Protein AF-A0A521TJQ8-F1 (afdb_monomer_lite)

Structure (mmCIF, N/CA/C/O backbone):
data_AF-A0A521TJQ8-F1
#
_entry.id   AF-A0A521TJQ8-F1
#
loop_
_atom_site.group_PDB
_atom_site.id
_atom_site.type_symbol
_atom_site.label_atom_id
_atom_site.label_alt_id
_atom_site.label_comp_id
_atom_site.label_asym_id
_atom_site.label_entity_id
_atom_site.label_seq_id
_atom_site.pdbx_PDB_ins_code
_atom_site.Cartn_x
_atom_site.Cartn_y
_atom_site.Cartn_z
_atom_site.occupancy
_atom_site.B_iso_or_equiv
_atom_site.auth_seq_id
_atom_site.auth_comp_id
_atom_site.auth_asym_id
_atom_site.auth_atom_id
_atom_site.pdbx_PDB_model_num
ATOM 1 N N . MET A 1 1 ? 21.762 -18.964 -13.743 1.00 46.66 1 MET A N 1
ATOM 2 C CA . MET A 1 1 ? 20.332 -18.710 -14.016 1.00 46.66 1 MET A CA 1
ATOM 3 C C . MET A 1 1 ? 20.136 -17.211 -13.864 1.00 46.66 1 MET A C 1
ATOM 5 O O . MET A 1 1 ? 20.677 -16.679 -12.905 1.00 46.66 1 MET A O 1
ATOM 9 N N . LYS A 1 2 ? 19.553 -16.513 -14.846 1.00 58.19 2 LYS A N 1
ATOM 10 C CA . LYS A 1 2 ? 19.304 -15.067 -14.716 1.00 58.19 2 LYS A CA 1
ATOM 11 C C . LYS A 1 2 ? 18.032 -14.889 -13.891 1.00 58.19 2 LYS A C 1
ATOM 13 O O . LYS A 1 2 ? 17.053 -15.551 -14.214 1.00 58.19 2 LYS A O 1
ATOM 18 N N . GLU A 1 3 ? 18.080 -14.059 -12.856 1.00 72.88 3 GLU A N 1
ATOM 19 C CA . GLU A 1 3 ? 16.886 -13.656 -12.106 1.00 72.88 3 GLU A CA 1
ATOM 20 C C . GLU A 1 3 ? 15.916 -12.941 -13.049 1.00 72.88 3 GLU A C 1
ATOM 22 O O . GLU A 1 3 ? 16.326 -12.125 -13.885 1.00 72.88 3 GLU A O 1
ATOM 27 N N . THR A 1 4 ? 14.642 -13.299 -12.952 1.00 84.38 4 THR A N 1
ATOM 28 C CA . THR A 1 4 ? 13.553 -12.636 -13.668 1.00 84.38 4 THR A CA 1
ATOM 29 C C . THR A 1 4 ? 13.076 -11.406 -12.891 1.00 84.38 4 THR A C 1
ATOM 31 O O . THR A 1 4 ? 13.414 -11.211 -11.722 1.00 84.38 4 THR A O 1
ATOM 34 N N . VAL A 1 5 ? 12.293 -10.543 -13.543 1.00 82.44 5 VAL A N 1
ATOM 35 C CA . VAL A 1 5 ? 11.681 -9.375 -12.884 1.00 82.44 5 VAL A CA 1
ATOM 36 C C . VAL A 1 5 ? 10.742 -9.827 -11.764 1.00 82.44 5 VAL A C 1
ATOM 38 O O . VAL A 1 5 ? 10.663 -9.191 -10.715 1.00 82.44 5 VAL A O 1
ATOM 41 N N . GLU A 1 6 ? 10.071 -10.951 -11.978 1.00 87.00 6 GLU A N 1
ATOM 42 C CA . GLU A 1 6 ? 9.174 -11.608 -11.047 1.00 87.00 6 GLU A CA 1
ATOM 43 C C . GLU A 1 6 ? 9.920 -12.139 -9.823 1.00 87.00 6 GLU A C 1
ATOM 45 O O . GLU A 1 6 ? 9.442 -11.934 -8.711 1.00 87.00 6 GLU A O 1
ATOM 50 N N . ASP A 1 7 ? 11.106 -12.736 -9.995 1.00 88.81 7 ASP A N 1
ATOM 51 C CA . ASP A 1 7 ? 11.931 -13.213 -8.873 1.00 88.81 7 ASP A CA 1
ATOM 52 C C . ASP A 1 7 ? 12.333 -12.052 -7.951 1.00 88.81 7 ASP A C 1
ATOM 54 O O . ASP A 1 7 ? 12.165 -12.119 -6.731 1.00 88.81 7 ASP A O 1
ATOM 58 N N . VAL A 1 8 ? 12.799 -10.946 -8.541 1.00 89.69 8 VAL A N 1
ATOM 59 C CA . VAL A 1 8 ? 13.185 -9.736 -7.801 1.00 89.69 8 VAL A CA 1
ATOM 60 C C . VAL A 1 8 ? 11.972 -9.110 -7.110 1.00 89.69 8 VAL A C 1
ATOM 62 O O . VAL A 1 8 ? 12.040 -8.751 -5.934 1.00 89.69 8 VAL A O 1
ATOM 65 N N . ALA A 1 9 ? 10.840 -9.002 -7.809 1.00 90.94 9 ALA A N 1
ATOM 66 C CA . ALA A 1 9 ? 9.609 -8.456 -7.249 1.00 90.94 9 ALA A CA 1
ATOM 67 C C . ALA A 1 9 ? 9.062 -9.311 -6.099 1.00 90.94 9 ALA A C 1
ATOM 69 O O . ALA A 1 9 ? 8.587 -8.770 -5.102 1.00 90.94 9 ALA A O 1
ATOM 70 N N . HIS A 1 10 ? 9.148 -10.635 -6.224 1.00 92.19 10 HIS A N 1
ATOM 71 C CA . HIS A 1 10 ? 8.760 -11.573 -5.182 1.00 92.19 10 HIS A CA 1
ATOM 72 C C . HIS A 1 10 ? 9.635 -11.390 -3.938 1.00 92.19 10 HIS A C 1
ATOM 74 O O . HIS A 1 10 ? 9.102 -11.269 -2.837 1.00 92.19 10 HIS A O 1
ATOM 80 N N . GLN A 1 11 ? 10.957 -11.291 -4.103 1.00 92.38 11 GLN A N 1
ATOM 81 C CA . GLN A 1 11 ? 11.879 -11.045 -2.993 1.00 92.38 11 GLN A CA 1
ATOM 82 C C . GLN A 1 11 ? 11.556 -9.730 -2.269 1.00 92.38 11 GLN A C 1
ATOM 84 O O . GLN A 1 11 ? 11.298 -9.745 -1.068 1.00 92.38 11 GLN A O 1
ATOM 89 N N . ILE A 1 12 ? 11.451 -8.620 -3.010 1.00 93.56 12 ILE A N 1
ATOM 90 C CA . ILE A 1 12 ? 11.101 -7.298 -2.459 1.00 93.56 12 ILE A CA 1
ATOM 91 C C . ILE A 1 12 ? 9.773 -7.351 -1.700 1.00 93.56 12 ILE A C 1
ATOM 93 O O . ILE A 1 12 ? 9.644 -6.785 -0.614 1.00 93.56 12 ILE A O 1
ATOM 97 N N . PHE A 1 13 ? 8.769 -8.023 -2.266 1.00 94.94 13 PHE A N 1
ATOM 98 C CA . PHE A 1 13 ? 7.462 -8.136 -1.637 1.00 94.94 13 PHE A CA 1
ATOM 99 C C . PHE A 1 13 ? 7.541 -8.850 -0.283 1.00 94.94 13 PHE A C 1
ATOM 101 O O . PHE A 1 13 ? 6.959 -8.376 0.693 1.00 94.94 13 PHE A O 1
ATOM 108 N N . PHE A 1 14 ? 8.257 -9.974 -0.205 1.00 95.19 14 PHE A N 1
ATOM 109 C CA . PHE A 1 14 ? 8.382 -10.742 1.033 1.00 95.19 14 PHE A CA 1
ATOM 110 C C . PHE A 1 14 ? 9.267 -10.064 2.079 1.00 95.19 14 PHE A C 1
ATOM 112 O O . PHE A 1 14 ? 8.933 -10.125 3.262 1.00 95.19 14 PHE A O 1
ATOM 119 N N . ASP A 1 15 ? 10.302 -9.342 1.648 1.00 94.38 15 ASP A N 1
ATOM 120 C CA . ASP A 1 15 ? 11.133 -8.526 2.536 1.00 94.38 15 ASP A CA 1
ATOM 121 C C . ASP A 1 15 ? 10.320 -7.405 3.196 1.00 94.38 15 ASP A C 1
ATOM 123 O O . ASP A 1 15 ? 10.470 -7.153 4.388 1.00 94.38 15 ASP A O 1
ATOM 127 N N . ILE A 1 16 ? 9.413 -6.763 2.450 1.00 96.00 16 ILE A N 1
ATOM 128 C CA . ILE A 1 16 ? 8.584 -5.666 2.972 1.00 96.00 16 ILE A CA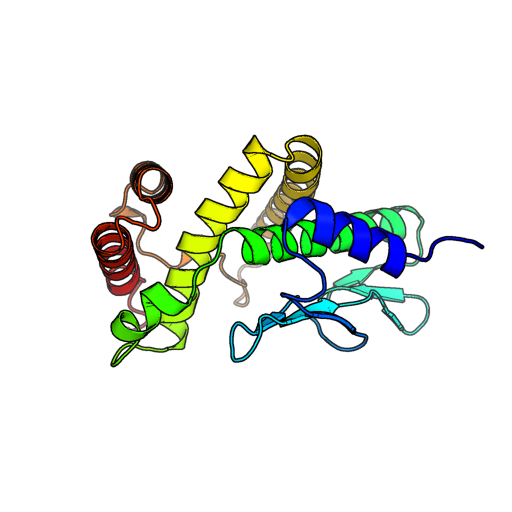 1
ATOM 129 C C . ILE A 1 16 ? 7.384 -6.176 3.771 1.00 96.00 16 ILE A C 1
ATOM 131 O O . ILE A 1 16 ? 7.028 -5.585 4.790 1.00 96.00 16 ILE A O 1
ATOM 135 N N . CYS A 1 17 ? 6.702 -7.229 3.308 1.00 94.00 17 CYS A N 1
ATOM 136 C CA . CYS A 1 17 ? 5.474 -7.664 3.972 1.00 94.00 17 CYS A CA 1
ATOM 137 C C . CYS A 1 17 ? 5.730 -8.422 5.283 1.00 94.00 17 CYS A C 1
ATOM 139 O O . CYS A 1 17 ? 4.813 -8.519 6.098 1.00 94.00 17 CYS A O 1
ATOM 141 N N . GLU A 1 18 ? 6.945 -8.949 5.483 1.00 92.81 18 GLU A N 1
ATOM 142 C CA . GLU A 1 18 ? 7.371 -9.733 6.656 1.00 92.81 18 GLU A CA 1
ATOM 143 C C . GLU A 1 18 ? 6.489 -10.968 6.939 1.00 92.81 18 GLU A C 1
ATOM 145 O O . GLU A 1 18 ? 6.451 -11.504 8.049 1.00 92.81 18 GLU A O 1
ATOM 150 N N . ARG A 1 19 ? 5.760 -11.451 5.927 1.00 89.06 19 ARG A N 1
ATOM 151 C CA . ARG A 1 19 ? 4.942 -12.669 6.005 1.00 89.06 19 ARG A CA 1
ATOM 152 C C . ARG A 1 19 ? 5.671 -13.844 5.385 1.00 89.06 19 ARG A C 1
ATOM 154 O O . ARG A 1 19 ? 6.540 -13.680 4.537 1.00 89.06 19 ARG A O 1
ATOM 161 N N . LYS A 1 20 ? 5.288 -15.062 5.760 1.00 88.75 20 LYS A N 1
ATOM 162 C CA . LYS A 1 20 ? 5.805 -16.252 5.080 1.00 88.75 20 LYS A CA 1
ATOM 163 C C . LYS A 1 20 ? 5.036 -16.482 3.776 1.00 88.75 20 LYS A C 1
ATOM 165 O O . LYS A 1 20 ? 3.831 -16.223 3.738 1.00 88.75 20 LYS A O 1
ATOM 170 N N . PRO A 1 21 ? 5.661 -17.084 2.747 1.00 86.38 21 PRO A N 1
ATOM 171 C CA . PRO A 1 21 ? 4.952 -17.531 1.542 1.00 86.38 21 PRO A CA 1
ATOM 172 C C . PRO A 1 21 ? 3.790 -18.500 1.816 1.00 86.38 21 PRO A C 1
ATOM 174 O O . PRO A 1 21 ? 2.910 -18.672 0.983 1.00 86.38 21 PRO A O 1
ATOM 177 N N . THR A 1 22 ? 3.747 -19.124 2.997 1.00 87.56 22 THR A N 1
ATOM 178 C CA . THR A 1 22 ? 2.626 -19.961 3.455 1.00 87.56 22 THR A CA 1
ATOM 179 C C . THR A 1 22 ? 1.402 -19.166 3.906 1.00 87.56 22 THR A C 1
ATOM 181 O O . THR A 1 22 ? 0.307 -19.717 3.976 1.00 87.56 22 THR A O 1
ATOM 184 N N . ASP A 1 23 ? 1.553 -17.871 4.178 1.00 86.94 23 ASP A N 1
ATOM 185 C CA . ASP A 1 23 ? 0.516 -17.045 4.805 1.00 86.94 23 ASP A CA 1
ATOM 186 C C . ASP A 1 23 ? -0.171 -16.129 3.785 1.00 86.94 23 ASP A C 1
ATOM 188 O O . ASP A 1 23 ? -1.324 -15.738 3.967 1.00 86.94 23 ASP A O 1
ATOM 192 N N . ILE A 1 24 ? 0.519 -15.830 2.682 1.00 91.44 24 ILE A N 1
ATOM 193 C CA . ILE A 1 24 ? 0.068 -14.929 1.623 1.00 91.44 24 ILE A CA 1
ATOM 194 C C . ILE A 1 24 ? 0.451 -15.479 0.251 1.00 91.44 24 ILE A C 1
ATOM 196 O O . ILE A 1 24 ? 1.551 -15.993 0.076 1.00 91.44 24 ILE A O 1
ATOM 200 N N . ASP A 1 25 ? -0.463 -15.368 -0.708 1.00 91.19 25 ASP A N 1
ATOM 201 C CA . ASP A 1 25 ? -0.192 -15.686 -2.109 1.00 91.19 25 ASP A CA 1
ATOM 202 C C . ASP A 1 25 ? 0.056 -14.388 -2.891 1.00 91.19 25 ASP A C 1
ATOM 204 O O . ASP A 1 25 ? -0.661 -13.403 -2.700 1.00 91.19 25 ASP A O 1
ATOM 208 N N . ILE A 1 26 ? 1.038 -14.386 -3.792 1.00 92.88 26 ILE A N 1
ATOM 209 C CA . ILE A 1 26 ? 1.277 -13.289 -4.735 1.00 92.88 26 ILE A CA 1
ATOM 210 C C . ILE A 1 26 ? 1.280 -13.818 -6.167 1.00 92.88 26 ILE A C 1
ATOM 212 O O . ILE A 1 26 ? 1.933 -14.813 -6.476 1.00 92.88 26 ILE A O 1
ATOM 216 N N . PHE A 1 27 ? 0.546 -13.141 -7.046 1.00 92.44 27 PHE A N 1
ATOM 217 C CA . PHE A 1 27 ? 0.461 -13.468 -8.462 1.00 92.44 27 PHE A CA 1
ATOM 218 C C . PHE A 1 27 ? 0.803 -12.252 -9.312 1.00 92.44 27 PHE A C 1
ATOM 220 O O . PHE A 1 27 ? 0.215 -11.182 -9.152 1.00 92.44 27 PHE A O 1
ATOM 227 N N . PHE A 1 28 ? 1.704 -12.448 -10.266 1.00 90.25 28 PHE A N 1
ATOM 228 C CA . PHE A 1 28 ? 2.030 -11.472 -11.295 1.00 90.25 28 PHE A CA 1
ATOM 229 C C . PHE A 1 28 ? 1.217 -11.801 -12.542 1.00 90.25 28 PHE A C 1
ATOM 231 O O . PHE A 1 28 ? 1.375 -12.871 -13.125 1.00 90.25 28 PHE A O 1
ATOM 238 N N . LEU A 1 29 ? 0.280 -10.923 -12.900 1.00 88.19 29 LEU A N 1
ATOM 239 C CA . LEU A 1 29 ? -0.707 -11.199 -13.938 1.00 88.19 29 LEU A CA 1
ATOM 240 C C . LEU A 1 29 ? -0.612 -10.208 -15.090 1.00 88.19 29 LEU A C 1
ATOM 242 O O . LEU A 1 29 ? -0.643 -8.988 -14.909 1.00 88.19 29 LEU A O 1
ATOM 246 N N . GLU A 1 30 ? -0.631 -10.751 -16.301 1.00 80.75 30 GLU A N 1
ATOM 247 C CA . GLU A 1 30 ? -0.946 -9.981 -17.494 1.00 80.75 30 GLU A CA 1
ATOM 248 C C . GLU A 1 30 ? -2.453 -9.676 -17.539 1.00 80.75 30 GLU A C 1
ATOM 250 O O . GLU A 1 30 ? -3.298 -10.522 -17.250 1.00 80.75 30 GLU A O 1
ATOM 255 N N . GLY A 1 31 ? -2.819 -8.450 -17.920 1.00 76.38 31 GLY A N 1
ATOM 256 C CA . GLY A 1 31 ? -4.215 -8.089 -18.204 1.00 76.38 31 GLY A CA 1
ATOM 257 C C . GLY A 1 31 ? -5.011 -7.489 -17.043 1.00 76.38 31 GLY A C 1
ATOM 258 O O . GLY A 1 31 ? -6.127 -7.024 -17.274 1.00 76.38 31 GLY A O 1
ATOM 259 N N . ILE A 1 32 ? -4.445 -7.399 -15.836 1.00 83.75 32 ILE A N 1
ATOM 260 C CA . ILE A 1 32 ? -4.980 -6.509 -14.795 1.00 83.75 32 ILE A CA 1
ATOM 261 C C . ILE A 1 32 ? -4.346 -5.117 -14.907 1.00 83.75 32 ILE A C 1
ATOM 263 O O . ILE A 1 32 ? -3.219 -4.965 -15.372 1.00 83.75 32 ILE A O 1
ATOM 267 N N . HIS A 1 33 ? -5.093 -4.081 -14.522 1.00 78.88 33 HIS A N 1
ATOM 268 C CA . HIS A 1 33 ? -4.640 -2.690 -14.639 1.00 78.88 33 HIS A CA 1
ATOM 269 C C . HIS A 1 33 ? -4.149 -2.082 -13.332 1.00 78.88 33 HIS A C 1
ATOM 271 O O . HIS A 1 33 ? -3.500 -1.055 -13.375 1.00 78.88 33 HIS A O 1
ATOM 277 N N . PHE A 1 34 ? -4.481 -2.647 -12.181 1.00 79.94 34 PHE A N 1
ATOM 278 C CA . PHE A 1 34 ? -4.058 -2.104 -10.894 1.00 79.94 34 PHE A CA 1
ATOM 279 C C . PHE A 1 34 ? -3.788 -3.267 -9.947 1.00 79.94 34 PHE A C 1
ATOM 281 O O . PHE A 1 34 ? -4.462 -4.299 -10.084 1.00 79.94 34 PHE A O 1
ATOM 288 N N . PRO A 1 35 ? -2.849 -3.114 -8.997 1.00 84.88 35 PRO A N 1
ATOM 289 C CA . PRO A 1 35 ? -2.695 -4.068 -7.917 1.00 84.88 35 PRO A CA 1
ATOM 290 C C . PRO A 1 35 ? -4.025 -4.288 -7.195 1.00 84.88 35 PRO A C 1
ATOM 292 O O . PRO A 1 35 ? -4.811 -3.356 -7.001 1.00 84.88 35 PRO A O 1
ATOM 295 N N . LYS A 1 36 ? -4.290 -5.530 -6.803 1.00 87.44 36 LYS A N 1
ATOM 296 C CA . LYS A 1 36 ? -5.499 -5.905 -6.071 1.00 87.44 36 LYS A CA 1
ATOM 297 C C . LYS A 1 36 ? -5.134 -6.821 -4.919 1.00 87.44 36 LYS A C 1
ATOM 299 O O . LYS A 1 36 ? -4.448 -7.816 -5.123 1.00 87.44 36 LYS A O 1
ATOM 304 N N . ILE A 1 37 ? -5.677 -6.536 -3.742 1.00 87.31 37 ILE A N 1
ATOM 305 C CA . ILE A 1 37 ? -5.547 -7.397 -2.568 1.00 87.31 37 ILE A CA 1
ATOM 306 C C . ILE A 1 37 ? -6.910 -8.008 -2.260 1.00 87.31 37 ILE A C 1
ATOM 308 O O . ILE A 1 37 ? -7.925 -7.316 -2.173 1.00 87.31 37 ILE A O 1
ATOM 312 N N . VAL A 1 38 ? -6.939 -9.328 -2.125 1.00 86.94 38 VAL A N 1
ATOM 313 C CA . VAL A 1 38 ? -8.080 -10.093 -1.630 1.00 86.94 38 VAL A CA 1
ATOM 314 C C . VAL A 1 38 ? -7.716 -10.576 -0.235 1.00 86.94 38 VAL A C 1
ATOM 316 O O . VAL A 1 38 ? -6.757 -11.317 -0.078 1.00 86.94 38 VAL A O 1
ATOM 319 N N . TYR A 1 39 ? -8.448 -10.134 0.785 1.00 79.12 39 TYR A N 1
ATOM 320 C CA . TYR A 1 39 ? -8.090 -10.401 2.185 1.00 79.12 39 TYR A CA 1
ATOM 321 C C . TYR A 1 39 ? -8.584 -11.757 2.711 1.00 79.12 39 TYR A C 1
ATOM 323 O O . TYR A 1 39 ? -8.034 -12.263 3.685 1.00 79.12 39 TYR A O 1
ATOM 331 N N . LEU A 1 40 ? -9.628 -12.332 2.105 1.00 77.88 40 LEU A N 1
ATOM 332 C CA . LEU A 1 40 ? -10.292 -13.552 2.572 1.00 77.88 40 LEU A CA 1
ATOM 333 C C . LEU A 1 40 ? -10.514 -14.538 1.414 1.00 77.88 40 LEU A C 1
ATOM 335 O O . LEU A 1 40 ? -10.797 -14.090 0.301 1.00 77.88 40 LEU A O 1
ATOM 339 N N . PRO A 1 41 ? -10.476 -15.863 1.662 1.00 76.50 41 PRO A N 1
ATOM 340 C CA . PRO A 1 41 ? -10.217 -16.526 2.951 1.00 76.50 41 PRO A CA 1
ATOM 341 C C . PRO A 1 41 ? -8.732 -16.552 3.353 1.00 76.50 41 PRO A C 1
ATOM 343 O O . PRO A 1 41 ? -8.424 -16.663 4.535 1.00 76.50 41 PRO A O 1
ATOM 346 N N . ARG A 1 42 ? -7.828 -16.410 2.382 1.00 82.38 42 ARG A N 1
ATOM 347 C CA . ARG A 1 42 ? -6.387 -16.216 2.559 1.00 82.38 42 ARG A CA 1
ATOM 348 C C . ARG A 1 42 ? -6.000 -14.934 1.834 1.00 82.38 42 ARG A C 1
ATOM 350 O O . ARG A 1 42 ? -6.610 -14.613 0.815 1.00 82.38 42 ARG A O 1
ATOM 357 N N . MET A 1 43 ? -5.027 -14.201 2.368 1.00 88.19 43 MET A N 1
ATOM 358 C CA . MET A 1 43 ? -4.570 -12.978 1.722 1.00 88.19 43 MET A CA 1
ATOM 359 C C . MET A 1 43 ? -3.911 -13.327 0.384 1.00 88.19 43 MET A C 1
ATOM 361 O O . MET A 1 43 ? -2.985 -14.135 0.332 1.00 88.19 43 MET A O 1
ATOM 365 N N . THR A 1 44 ? -4.391 -12.715 -0.691 1.00 92.25 44 THR A N 1
ATOM 366 C CA . THR A 1 44 ? -3.857 -12.895 -2.039 1.00 92.25 44 THR A CA 1
ATOM 367 C C . THR A 1 44 ? -3.655 -11.540 -2.695 1.00 92.25 44 THR A C 1
ATOM 369 O O . THR A 1 44 ? -4.592 -10.741 -2.784 1.00 92.25 44 THR A O 1
ATOM 372 N N . VAL A 1 45 ? -2.444 -11.290 -3.177 1.00 92.38 45 VAL A N 1
ATOM 373 C CA . VAL A 1 45 ? -2.059 -10.068 -3.878 1.00 92.38 45 VAL A CA 1
ATOM 374 C C . VAL A 1 45 ? -1.892 -10.371 -5.359 1.00 92.38 45 VAL A C 1
ATOM 376 O O . VAL A 1 45 ? -1.183 -11.293 -5.748 1.00 92.38 45 VAL A O 1
ATOM 379 N N . TYR A 1 46 ? -2.551 -9.584 -6.195 1.00 92.75 46 TYR A N 1
ATOM 380 C CA . TYR A 1 46 ? -2.427 -9.641 -7.643 1.00 92.75 46 TYR A CA 1
ATOM 381 C C . TYR A 1 46 ? -1.736 -8.369 -8.115 1.00 92.75 46 TYR A C 1
ATOM 383 O O . TYR A 1 46 ? -2.285 -7.281 -7.942 1.00 92.75 46 TYR A O 1
ATOM 391 N N . CYS A 1 47 ? -0.564 -8.503 -8.722 1.00 90.44 47 CYS A N 1
ATOM 392 C CA . CYS A 1 47 ? 0.228 -7.396 -9.242 1.00 90.44 47 CYS A CA 1
ATOM 393 C C . CYS A 1 47 ? 0.196 -7.404 -10.779 1.00 90.44 47 CYS A C 1
ATOM 395 O O . CYS A 1 47 ? 0.386 -8.465 -11.381 1.00 90.44 47 CYS A O 1
ATOM 397 N N . PRO A 1 48 ? -0.069 -6.261 -11.438 1.00 88.88 48 PRO A N 1
ATOM 398 C CA . PRO A 1 48 ? 0.006 -6.179 -12.890 1.00 88.88 48 PRO A CA 1
ATOM 399 C C . PRO A 1 48 ? 1.445 -6.395 -13.361 1.00 88.88 48 PRO A C 1
ATOM 401 O O . PRO A 1 48 ? 2.376 -5.866 -12.760 1.00 88.88 48 PRO A O 1
ATOM 404 N N . LEU A 1 49 ? 1.619 -7.107 -14.473 1.00 88.38 49 LEU A N 1
ATOM 405 C CA . LEU A 1 49 ? 2.869 -7.089 -15.231 1.00 88.38 49 LEU A CA 1
ATOM 406 C C . LEU A 1 49 ? 2.805 -6.042 -16.351 1.00 88.38 49 LEU A C 1
ATOM 408 O O . LEU A 1 49 ? 1.761 -5.903 -17.004 1.00 88.38 49 LEU A O 1
ATOM 412 N N . PRO A 1 50 ? 3.897 -5.294 -16.601 1.00 85.81 50 PRO A N 1
ATOM 413 C CA . PRO A 1 50 ? 4.032 -4.520 -17.825 1.00 85.81 50 PRO A CA 1
ATOM 414 C C . PRO A 1 50 ? 3.881 -5.435 -19.041 1.00 85.81 50 PRO A C 1
ATOM 416 O O . PRO A 1 50 ? 4.502 -6.491 -19.105 1.00 85.81 50 PRO A O 1
ATOM 419 N N . ARG A 1 51 ? 3.069 -5.022 -20.016 1.00 85.00 51 ARG A N 1
ATOM 420 C CA . ARG A 1 51 ? 2.811 -5.812 -21.228 1.00 85.00 51 ARG A CA 1
ATOM 421 C C . ARG A 1 51 ? 3.148 -5.034 -22.484 1.00 85.00 51 ARG A C 1
ATOM 423 O O . ARG A 1 51 ? 2.868 -3.839 -22.557 1.00 85.00 51 ARG A O 1
ATOM 430 N N . GLU A 1 52 ? 3.668 -5.702 -23.499 1.00 84.06 52 GLU A N 1
ATOM 431 C CA . GLU A 1 52 ? 3.926 -5.073 -24.793 1.00 84.06 52 GLU A CA 1
ATOM 432 C C . GLU A 1 52 ? 2.716 -5.188 -25.726 1.00 84.06 52 GLU A C 1
ATOM 434 O O . GLU A 1 52 ? 2.165 -6.266 -25.941 1.00 84.06 52 GLU A O 1
ATOM 439 N N . ILE A 1 53 ? 2.296 -4.064 -26.310 1.00 82.19 53 ILE A N 1
ATOM 440 C CA . ILE A 1 53 ? 1.295 -4.004 -27.379 1.00 82.19 53 ILE A CA 1
ATOM 441 C C . ILE A 1 53 ? 1.808 -3.059 -28.466 1.00 82.19 53 ILE A C 1
ATOM 443 O O . ILE A 1 53 ? 2.037 -1.876 -28.219 1.00 82.19 53 ILE A O 1
ATOM 447 N N . ASN A 1 54 ? 1.939 -3.562 -29.697 1.00 82.50 54 ASN A N 1
ATOM 448 C CA . ASN A 1 54 ? 2.364 -2.780 -30.865 1.00 82.50 54 ASN A CA 1
ATOM 449 C C . ASN A 1 54 ? 3.662 -1.975 -30.628 1.00 82.50 54 ASN A C 1
ATOM 451 O O . ASN A 1 54 ? 3.723 -0.799 -30.986 1.00 82.50 54 ASN A O 1
ATOM 455 N N . LYS A 1 55 ? 4.687 -2.598 -30.020 1.00 82.38 55 LYS A N 1
ATOM 456 C CA . LYS A 1 55 ? 5.979 -1.976 -29.645 1.00 82.38 55 LYS A CA 1
ATOM 457 C C . LYS A 1 55 ? 5.892 -0.851 -28.605 1.00 82.38 55 LYS A C 1
ATOM 459 O O . LYS A 1 55 ? 6.837 -0.089 -28.444 1.00 82.38 55 LYS A O 1
ATOM 464 N N . ASN A 1 56 ? 4.762 -0.724 -27.918 1.00 81.75 56 ASN A N 1
ATOM 465 C CA . ASN A 1 56 ? 4.636 0.132 -26.747 1.00 81.75 56 ASN A CA 1
ATOM 466 C C . ASN A 1 56 ? 4.432 -0.744 -25.521 1.00 81.75 56 ASN A C 1
ATOM 468 O O . ASN A 1 56 ? 3.707 -1.739 -25.583 1.00 81.75 56 ASN A O 1
ATOM 472 N N . THR A 1 57 ? 4.997 -0.338 -24.394 1.00 84.81 57 THR A N 1
ATOM 473 C CA . THR A 1 57 ? 4.746 -1.017 -23.127 1.00 84.81 57 THR A CA 1
ATOM 474 C C . THR A 1 57 ? 3.564 -0.363 -22.437 1.00 84.81 57 THR A C 1
ATOM 476 O O . THR A 1 57 ? 3.459 0.859 -22.357 1.00 84.81 57 THR A O 1
ATOM 479 N N . ILE A 1 58 ? 2.645 -1.175 -21.937 1.00 83.12 58 ILE A N 1
ATOM 480 C CA . ILE A 1 58 ? 1.463 -0.735 -21.214 1.00 83.12 58 ILE A CA 1
ATOM 481 C C . ILE A 1 58 ? 1.578 -1.221 -19.780 1.00 83.12 58 ILE A C 1
ATOM 483 O O . ILE A 1 58 ? 1.683 -2.421 -19.531 1.00 83.12 58 ILE A O 1
ATOM 487 N N . TYR A 1 59 ? 1.506 -0.282 -18.845 1.00 84.69 59 TYR A N 1
ATOM 488 C CA . 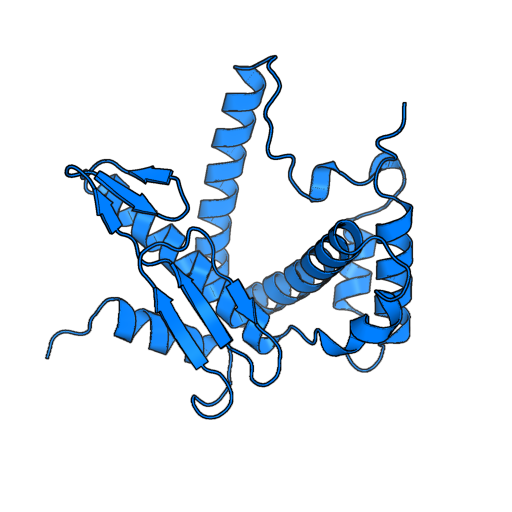TYR A 1 59 ? 1.498 -0.560 -17.416 1.00 84.69 59 TYR A CA 1
ATOM 489 C C . TYR A 1 59 ? 0.496 0.362 -16.723 1.00 84.69 59 TYR A C 1
ATOM 491 O O . TYR A 1 59 ? 0.410 1.545 -17.040 1.00 84.69 59 TYR A O 1
ATOM 499 N N . GLU A 1 60 ? -0.339 -0.204 -15.856 1.00 80.31 60 GLU A N 1
ATOM 500 C CA . GLU A 1 60 ? -1.429 0.489 -15.152 1.00 80.31 60 GLU A CA 1
ATOM 501 C C . GLU A 1 60 ? -2.370 1.359 -16.015 1.00 80.31 60 GLU A C 1
ATOM 503 O O . GLU A 1 60 ? -2.924 2.375 -15.591 1.00 80.31 60 GLU A O 1
ATOM 508 N N . GLY A 1 61 ? -2.570 0.948 -17.272 1.00 78.06 61 GLY A N 1
ATOM 509 C CA . GLY A 1 61 ? -3.390 1.676 -18.247 1.00 78.06 61 GLY A CA 1
ATOM 510 C C . GLY A 1 61 ? -2.690 2.878 -18.894 1.00 78.06 61 GLY A C 1
ATOM 511 O O . GLY A 1 61 ? -3.320 3.597 -19.668 1.00 78.06 61 GLY A O 1
ATOM 512 N N . ILE A 1 62 ? -1.404 3.086 -18.611 1.00 79.31 62 ILE A N 1
ATOM 513 C CA . ILE A 1 62 ? -0.547 4.099 -19.229 1.00 79.31 62 ILE A CA 1
ATOM 514 C C . ILE A 1 62 ? 0.245 3.446 -20.365 1.00 79.31 62 ILE A C 1
ATOM 516 O O . ILE A 1 62 ? 0.745 2.332 -20.222 1.00 79.31 62 ILE A O 1
ATOM 520 N N . VAL A 1 63 ? 0.340 4.144 -21.498 1.00 82.12 63 VAL A N 1
ATOM 521 C CA . VAL A 1 63 ? 1.143 3.731 -22.655 1.00 82.12 63 VAL A CA 1
ATOM 522 C C . VAL A 1 63 ? 2.501 4.420 -22.576 1.00 82.12 63 VAL A C 1
ATOM 524 O O . VAL A 1 63 ? 2.571 5.648 -22.531 1.00 82.12 63 VAL A O 1
ATOM 527 N N . PHE A 1 64 ? 3.564 3.630 -22.592 1.00 80.75 64 PHE A N 1
ATOM 528 C CA . PHE A 1 64 ? 4.948 4.075 -22.601 1.00 80.75 64 PHE A CA 1
ATOM 529 C C . PHE A 1 64 ? 5.582 3.737 -23.946 1.00 80.75 64 PHE A C 1
ATOM 531 O O . PHE A 1 64 ? 5.413 2.637 -24.476 1.00 80.75 64 PHE A O 1
ATOM 538 N N . SER A 1 65 ? 6.313 4.699 -24.496 1.00 75.38 65 SER A N 1
ATOM 539 C CA . SER A 1 65 ? 7.154 4.480 -25.667 1.00 75.38 65 SER A CA 1
ATOM 540 C C . SER A 1 65 ? 8.390 3.656 -25.296 1.00 75.38 65 SER A C 1
ATOM 542 O O . SER A 1 65 ? 8.880 3.733 -24.171 1.00 75.38 65 SER A O 1
ATOM 544 N N . ASP A 1 66 ? 8.930 2.914 -26.263 1.00 70.62 66 ASP A N 1
ATOM 545 C CA . ASP A 1 66 ? 10.093 2.019 -26.105 1.00 70.62 66 ASP A CA 1
ATOM 546 C C . ASP A 1 66 ? 11.452 2.753 -25.968 1.00 70.62 66 ASP A C 1
ATOM 548 O O . ASP A 1 66 ? 12.527 2.201 -26.189 1.00 70.62 66 ASP A O 1
ATOM 552 N N . TYR A 1 67 ? 11.443 4.038 -25.603 1.00 73.62 67 TYR A N 1
ATOM 553 C CA . TYR A 1 67 ? 12.682 4.738 -25.265 1.00 73.62 67 TYR A CA 1
ATOM 554 C C . TYR A 1 67 ? 13.193 4.272 -23.893 1.00 73.62 67 TYR A C 1
ATOM 556 O O . TYR A 1 67 ? 12.407 3.959 -22.999 1.00 73.62 67 TYR A O 1
ATOM 564 N N . GLU A 1 68 ? 14.511 4.302 -23.680 1.00 66.62 68 GLU A N 1
ATOM 565 C CA . GLU A 1 68 ? 15.141 3.920 -22.400 1.00 66.62 68 GLU A CA 1
ATOM 566 C C . GLU A 1 68 ? 14.566 4.673 -21.186 1.00 66.62 68 GLU A C 1
ATOM 568 O O . GLU A 1 68 ? 14.399 4.109 -20.104 1.00 66.62 68 GLU A O 1
ATOM 573 N N . SER A 1 69 ? 14.177 5.939 -21.368 1.00 68.31 69 SER A N 1
ATOM 574 C CA . SER A 1 69 ? 13.475 6.706 -20.334 1.00 68.31 69 SER A CA 1
ATOM 575 C C . SER A 1 69 ? 12.119 6.093 -19.964 1.00 68.31 69 SER A C 1
ATOM 577 O O . SER A 1 69 ? 11.779 6.056 -18.784 1.00 68.31 69 SER A O 1
ATOM 579 N N . GLY A 1 70 ? 11.379 5.562 -20.941 1.00 69.06 70 GLY A N 1
ATOM 580 C CA . GLY A 1 70 ? 10.122 4.845 -20.736 1.00 69.06 70 GLY A CA 1
ATOM 581 C C . GLY A 1 70 ? 10.319 3.566 -19.928 1.00 69.06 70 GLY A C 1
ATOM 582 O O . GLY A 1 70 ? 9.604 3.360 -18.949 1.00 69.06 70 GLY A O 1
ATOM 583 N N . LYS A 1 71 ? 11.344 2.764 -20.251 1.00 77.25 71 LYS A N 1
ATOM 584 C CA . LYS A 1 71 ? 11.694 1.533 -19.512 1.00 77.25 71 LYS A CA 1
ATOM 585 C C . LYS A 1 71 ? 11.985 1.803 -18.039 1.00 77.25 71 LYS A C 1
ATOM 587 O O . LYS A 1 71 ? 11.430 1.130 -17.171 1.00 77.25 71 LYS A O 1
ATOM 592 N N . LYS A 1 72 ? 12.779 2.838 -17.741 1.00 80.38 72 LYS A N 1
ATOM 593 C CA . LYS A 1 72 ? 13.048 3.259 -16.357 1.00 80.38 72 LYS A CA 1
ATOM 594 C C . LYS A 1 72 ? 11.775 3.708 -15.634 1.00 80.38 72 LYS A C 1
ATOM 596 O O . LYS A 1 72 ? 11.579 3.359 -14.474 1.00 80.38 72 LYS A O 1
ATOM 601 N N . THR A 1 73 ? 10.896 4.460 -16.297 1.00 81.50 73 THR A N 1
ATOM 602 C CA . THR A 1 73 ? 9.620 4.880 -15.699 1.00 81.50 73 THR A CA 1
ATOM 603 C C . THR A 1 73 ? 8.706 3.692 -15.405 1.00 81.50 73 THR A C 1
ATOM 605 O O . THR A 1 73 ? 8.126 3.644 -14.324 1.00 81.50 73 THR A O 1
ATOM 608 N N . ILE A 1 74 ? 8.607 2.723 -16.319 1.00 85.00 74 ILE A N 1
ATOM 609 C CA . ILE A 1 74 ? 7.819 1.499 -16.119 1.00 85.00 74 ILE A CA 1
ATOM 610 C C . ILE A 1 74 ? 8.346 0.719 -14.919 1.00 85.00 74 ILE A C 1
ATOM 612 O O . ILE A 1 74 ? 7.557 0.344 -14.059 1.00 85.00 74 ILE A O 1
ATOM 616 N N . TRP A 1 75 ? 9.665 0.515 -14.838 1.00 85.69 75 TRP A N 1
ATOM 617 C CA . TRP A 1 75 ? 10.283 -0.169 -13.704 1.00 85.69 75 TRP A CA 1
ATOM 618 C C . TRP A 1 75 ? 9.974 0.532 -12.383 1.00 85.69 75 TRP A C 1
ATOM 620 O O . TRP A 1 75 ? 9.531 -0.112 -11.441 1.00 85.69 75 TRP A O 1
ATOM 630 N N . ASN A 1 76 ? 10.147 1.852 -12.325 1.00 86.75 76 ASN A N 1
ATOM 631 C CA . ASN A 1 76 ? 9.886 2.621 -11.114 1.00 86.75 76 ASN A CA 1
ATOM 632 C C . ASN A 1 76 ? 8.417 2.515 -10.678 1.00 86.75 76 ASN A C 1
ATOM 634 O O . ASN A 1 76 ? 8.145 2.329 -9.495 1.00 86.75 76 ASN A O 1
ATOM 638 N N . LEU A 1 77 ? 7.474 2.600 -11.623 1.00 87.31 77 LEU A N 1
ATOM 639 C CA . LEU A 1 77 ? 6.049 2.420 -11.339 1.00 87.31 77 LEU A CA 1
ATOM 640 C C . LEU A 1 77 ? 5.751 1.013 -10.838 1.00 87.31 77 LEU A C 1
ATOM 642 O O . LEU A 1 77 ? 5.082 0.861 -9.825 1.00 87.31 77 LEU A O 1
ATOM 646 N N . PHE A 1 78 ? 6.279 -0.001 -11.519 1.00 89.69 78 PHE A N 1
ATOM 647 C CA . PHE A 1 78 ? 6.136 -1.390 -11.110 1.00 89.69 78 PHE A CA 1
ATOM 648 C C . PHE A 1 78 ? 6.670 -1.618 -9.696 1.00 89.69 78 PHE A C 1
ATOM 650 O O . PHE A 1 78 ? 5.934 -2.084 -8.831 1.00 89.69 78 PHE A O 1
ATOM 657 N N . PHE A 1 79 ? 7.901 -1.189 -9.432 1.00 91.38 79 PHE A N 1
ATOM 658 C CA . PHE A 1 79 ? 8.535 -1.248 -8.122 1.00 91.38 79 PHE A CA 1
ATOM 659 C C . PHE A 1 79 ? 7.685 -0.576 -7.034 1.00 91.38 79 PHE A C 1
ATOM 661 O O . PHE A 1 79 ? 7.408 -1.190 -6.006 1.00 91.38 79 PHE A O 1
ATOM 668 N N . ALA A 1 80 ? 7.199 0.644 -7.278 1.00 90.56 80 ALA A N 1
ATOM 669 C CA . ALA A 1 80 ? 6.345 1.352 -6.330 1.00 90.56 80 ALA A CA 1
ATOM 670 C C . ALA A 1 80 ? 5.037 0.602 -6.042 1.00 90.56 80 ALA A C 1
ATOM 672 O O . ALA A 1 80 ? 4.637 0.506 -4.880 1.00 90.56 80 ALA A O 1
ATOM 673 N N . SER A 1 81 ? 4.405 0.024 -7.067 1.00 90.69 81 SER A N 1
ATOM 674 C CA . SER A 1 81 ? 3.209 -0.806 -6.907 1.00 90.69 81 SER A CA 1
ATOM 675 C C . SER A 1 81 ? 3.484 -2.035 -6.034 1.00 90.69 81 SER A C 1
ATOM 677 O O . SER A 1 81 ? 2.668 -2.350 -5.168 1.00 90.69 81 SER A O 1
ATOM 679 N N . ILE A 1 82 ? 4.636 -2.698 -6.205 1.00 93.44 82 ILE A N 1
ATOM 680 C CA . ILE A 1 82 ? 5.043 -3.843 -5.374 1.00 93.44 82 ILE A CA 1
ATOM 681 C C . ILE A 1 82 ? 5.279 -3.421 -3.926 1.00 93.44 82 ILE A C 1
ATOM 683 O O . ILE A 1 82 ? 4.695 -4.016 -3.022 1.00 93.44 82 ILE A O 1
ATOM 687 N N . CYS A 1 83 ? 6.079 -2.380 -3.692 1.00 94.50 83 CYS A N 1
ATOM 688 C CA . CYS A 1 83 ? 6.383 -1.906 -2.343 1.00 94.50 83 CYS A CA 1
ATOM 689 C C . CYS A 1 83 ? 5.123 -1.463 -1.591 1.00 94.50 83 CYS A C 1
ATOM 691 O O . CYS A 1 83 ? 4.942 -1.814 -0.426 1.00 94.50 83 CYS A O 1
ATOM 693 N N . HIS A 1 84 ? 4.220 -0.736 -2.255 1.00 92.50 84 HIS A N 1
ATOM 694 C CA . HIS A 1 84 ? 2.975 -0.284 -1.637 1.00 92.50 84 HIS A CA 1
ATOM 695 C C . HIS A 1 84 ? 2.024 -1.454 -1.340 1.00 92.50 84 HIS A C 1
ATOM 697 O O . HIS A 1 84 ? 1.448 -1.528 -0.254 1.00 92.50 84 HIS A O 1
ATOM 703 N N . ALA A 1 85 ? 1.897 -2.416 -2.262 1.00 92.62 85 ALA A N 1
ATOM 704 C CA . ALA A 1 85 ? 1.100 -3.622 -2.039 1.00 92.62 85 ALA A CA 1
ATOM 705 C C . ALA A 1 85 ? 1.662 -4.493 -0.902 1.00 92.62 85 ALA A C 1
ATOM 707 O O . ALA A 1 85 ? 0.892 -5.010 -0.090 1.00 92.62 85 ALA A O 1
ATOM 708 N N . ALA A 1 86 ? 2.987 -4.624 -0.809 1.00 94.12 86 ALA A N 1
ATOM 709 C CA . ALA A 1 86 ? 3.659 -5.324 0.282 1.00 94.12 86 ALA A CA 1
ATOM 710 C C . ALA A 1 86 ? 3.446 -4.621 1.629 1.00 94.12 86 ALA A C 1
ATOM 712 O O . ALA A 1 86 ? 3.157 -5.277 2.629 1.00 94.12 86 ALA A O 1
ATOM 713 N N . GLY A 1 87 ? 3.489 -3.285 1.635 1.00 94.62 87 GLY A N 1
ATOM 714 C CA . GLY A 1 87 ? 3.110 -2.476 2.786 1.00 94.62 87 GLY A CA 1
ATOM 715 C C . GLY A 1 87 ? 1.693 -2.808 3.254 1.00 94.62 87 GLY A C 1
ATOM 716 O O . GLY A 1 87 ? 1.509 -3.202 4.400 1.00 94.62 87 GLY A O 1
ATOM 717 N N . HIS A 1 88 ? 0.690 -2.770 2.371 1.00 92.75 88 HIS A N 1
ATOM 718 C CA . HIS A 1 88 ? -0.676 -3.175 2.739 1.00 92.75 88 HIS A CA 1
ATOM 719 C C . HIS A 1 88 ? -0.759 -4.604 3.277 1.00 92.75 88 HIS A C 1
ATOM 721 O O . HIS A 1 88 ? -1.501 -4.860 4.225 1.00 92.75 88 HIS A O 1
ATOM 727 N N . ALA A 1 89 ? -0.018 -5.542 2.687 1.00 91.94 89 ALA A N 1
ATOM 728 C CA . ALA A 1 89 ? 0.025 -6.909 3.182 1.00 91.94 89 ALA A CA 1
ATOM 729 C C . ALA A 1 89 ? 0.563 -6.990 4.623 1.00 91.94 89 ALA A C 1
ATOM 731 O O . ALA A 1 89 ? 0.085 -7.816 5.404 1.00 91.94 89 ALA A O 1
ATOM 732 N N . ASN A 1 90 ? 1.500 -6.122 5.007 1.00 92.31 90 ASN A N 1
ATOM 733 C CA . ASN A 1 90 ? 1.985 -6.016 6.382 1.00 92.31 90 ASN A CA 1
ATOM 734 C C . ASN A 1 90 ? 0.945 -5.352 7.304 1.00 92.31 90 ASN A C 1
ATOM 736 O O . ASN A 1 90 ? 0.469 -5.981 8.250 1.00 92.31 90 ASN A O 1
ATOM 740 N N . VAL A 1 91 ? 0.553 -4.108 7.003 1.00 90.44 91 VAL A N 1
ATOM 741 C CA . VAL A 1 91 ? -0.120 -3.231 7.981 1.00 90.44 91 VAL A CA 1
ATOM 742 C C . VAL A 1 91 ? -1.649 -3.307 7.966 1.00 90.44 91 VAL A C 1
ATOM 744 O O . VAL A 1 91 ? -2.291 -2.901 8.944 1.00 90.44 91 VAL A O 1
ATOM 747 N N . THR A 1 92 ? -2.261 -3.783 6.875 1.00 87.75 92 THR A N 1
ATOM 748 C CA . THR A 1 92 ? -3.717 -3.707 6.720 1.00 87.75 92 THR A CA 1
ATOM 749 C C . THR A 1 92 ? -4.446 -4.866 7.380 1.00 87.75 92 THR A C 1
ATOM 751 O O . THR A 1 92 ? -4.318 -6.032 7.007 1.00 87.75 92 THR A O 1
ATOM 754 N N . ASN A 1 93 ? -5.330 -4.512 8.312 1.00 84.31 93 ASN A N 1
ATOM 755 C CA . ASN A 1 93 ? -6.260 -5.428 8.957 1.00 84.31 93 ASN A CA 1
ATOM 756 C C . ASN A 1 93 ? -7.699 -5.071 8.569 1.00 84.31 93 ASN A C 1
ATOM 758 O O . ASN A 1 93 ? -8.377 -4.332 9.278 1.00 84.31 93 ASN A O 1
ATOM 762 N N . PHE A 1 94 ? -8.181 -5.603 7.442 1.00 81.62 94 PHE A N 1
ATOM 763 C CA . PHE A 1 94 ? -9.521 -5.276 6.939 1.00 81.62 94 PHE A CA 1
ATOM 764 C C . PHE A 1 94 ? -10.651 -5.758 7.868 1.00 81.62 94 PHE A C 1
ATOM 766 O O . PHE A 1 94 ? -11.725 -5.155 7.922 1.00 81.62 94 PHE A O 1
ATOM 773 N N . ASN A 1 95 ? -10.404 -6.813 8.653 1.00 82.94 95 ASN A N 1
ATOM 774 C CA . ASN A 1 95 ? -11.409 -7.396 9.539 1.00 82.94 95 ASN A CA 1
ATOM 775 C C . ASN A 1 95 ? -11.925 -6.392 10.573 1.00 82.94 95 ASN A C 1
ATOM 777 O O . ASN A 1 95 ? -13.093 -6.473 10.935 1.00 82.94 95 ASN A O 1
ATOM 781 N N . LYS A 1 96 ? -11.135 -5.403 11.009 1.00 85.38 96 LYS A N 1
ATOM 782 C CA . LYS A 1 96 ? -11.599 -4.404 11.991 1.00 85.38 96 LYS A CA 1
ATOM 783 C C . LYS A 1 96 ? -12.754 -3.533 11.479 1.00 85.38 96 LYS A C 1
ATOM 785 O O . LYS A 1 96 ? -13.587 -3.089 12.263 1.00 85.38 96 LYS A O 1
ATOM 790 N N . TYR A 1 97 ? -12.883 -3.375 10.162 1.00 88.50 97 TYR A N 1
ATOM 791 C CA . TYR A 1 97 ? -13.939 -2.570 9.545 1.00 88.50 97 TYR A CA 1
ATOM 792 C C . TYR A 1 97 ? -15.219 -3.355 9.235 1.00 88.50 97 TYR A C 1
ATOM 794 O O . TYR A 1 97 ? -16.227 -2.753 8.866 1.00 88.50 97 TYR A O 1
ATOM 802 N N . TRP A 1 98 ? -15.233 -4.684 9.400 1.00 87.25 98 TRP A N 1
ATOM 803 C CA . TRP A 1 98 ? -16.327 -5.527 8.899 1.00 87.25 98 TRP A CA 1
ATOM 804 C C . TRP A 1 98 ? -17.702 -5.151 9.468 1.00 87.25 98 TRP A C 1
ATOM 806 O O . TRP A 1 98 ? -18.694 -5.143 8.740 1.00 87.25 98 TRP A O 1
ATOM 816 N N . LYS A 1 99 ? -17.774 -4.816 10.768 1.00 90.12 99 LYS A N 1
ATOM 817 C CA . LYS A 1 99 ? -19.016 -4.341 11.403 1.00 90.12 99 LYS A CA 1
ATOM 818 C C . LYS A 1 99 ? -19.352 -2.932 10.946 1.00 90.12 99 LYS A C 1
ATOM 820 O O . LYS A 1 99 ? -20.516 -2.644 10.698 1.00 90.12 99 LYS A O 1
ATOM 825 N N . TRP A 1 100 ? -18.337 -2.082 10.825 1.00 91.50 100 TRP A N 1
ATOM 826 C CA . TRP A 1 100 ? -18.493 -0.670 10.505 1.00 91.50 100 TRP A CA 1
ATOM 827 C C . TRP A 1 100 ? -19.058 -0.428 9.100 1.00 91.50 100 TRP A C 1
ATOM 829 O O . TRP A 1 100 ? -19.851 0.496 8.925 1.00 91.50 100 TRP A O 1
ATOM 839 N N . ILE A 1 101 ? -18.709 -1.269 8.120 1.00 91.69 101 ILE A N 1
ATOM 840 C CA . ILE A 1 101 ? -19.205 -1.173 6.735 1.00 91.69 101 ILE A CA 1
ATOM 841 C C . ILE A 1 101 ? -20.701 -1.521 6.633 1.00 91.69 101 ILE A C 1
ATOM 843 O O . ILE A 1 101 ? -21.383 -1.058 5.716 1.00 91.69 101 ILE A O 1
ATOM 847 N N . LYS A 1 102 ? -21.250 -2.324 7.556 1.00 92.12 102 LYS A N 1
ATOM 848 C CA . LYS A 1 102 ? -22.644 -2.786 7.469 1.00 92.12 102 LYS A CA 1
ATOM 849 C C . LYS A 1 102 ? -23.619 -1.607 7.467 1.00 92.12 102 LYS A C 1
ATOM 851 O O . LYS A 1 102 ? -23.586 -0.757 8.349 1.00 92.12 102 LYS A O 1
ATOM 856 N N . GLY A 1 103 ? -24.505 -1.583 6.473 1.00 88.94 103 GLY A N 1
ATOM 857 C CA . GLY A 1 103 ? -25.503 -0.523 6.302 1.00 88.94 103 GLY A CA 1
ATOM 858 C C . GLY A 1 103 ? -24.965 0.789 5.714 1.00 88.94 103 GLY A C 1
ATOM 859 O O . GLY A 1 103 ? -25.753 1.708 5.504 1.00 88.94 103 GLY A O 1
ATOM 860 N N . LYS A 1 104 ? -23.661 0.889 5.412 1.00 91.38 104 LYS A N 1
ATOM 861 C CA . LYS A 1 104 ? -23.051 2.042 4.731 1.00 91.38 104 LYS A CA 1
ATOM 862 C C . LYS A 1 104 ? -22.990 1.834 3.214 1.00 91.38 104 LYS A C 1
ATOM 864 O O . LYS A 1 104 ? -23.099 0.718 2.709 1.00 91.38 104 LYS A O 1
ATOM 869 N N . ASN A 1 105 ? -22.789 2.920 2.466 1.00 90.88 105 ASN A N 1
ATOM 870 C CA . ASN A 1 105 ? -22.463 2.838 1.047 1.00 90.88 105 ASN A CA 1
ATOM 871 C C . ASN A 1 105 ? -21.085 2.184 0.896 1.00 90.88 105 ASN A C 1
ATOM 873 O O . ASN A 1 105 ? -20.072 2.778 1.261 1.00 90.88 105 ASN A O 1
ATOM 877 N N . GLU A 1 106 ? -21.061 0.976 0.337 1.00 86.56 106 GLU A N 1
ATOM 878 C CA . GLU A 1 106 ? -19.860 0.148 0.215 1.00 86.56 106 GLU A CA 1
ATOM 879 C C . GLU A 1 106 ? -18.705 0.905 -0.452 1.00 86.56 106 GLU A C 1
ATOM 881 O O . GLU A 1 106 ? -17.622 1.025 0.113 1.00 86.56 106 GLU A O 1
ATOM 886 N N . LYS A 1 107 ? -18.959 1.524 -1.609 1.00 83.94 107 LYS A N 1
ATOM 887 C CA . LYS A 1 107 ? -17.941 2.280 -2.347 1.00 83.94 107 LYS A CA 1
ATOM 888 C C . LYS A 1 107 ? -17.357 3.427 -1.525 1.00 83.94 107 LYS A C 1
ATOM 890 O O . LYS A 1 107 ? -16.176 3.714 -1.647 1.00 83.94 107 LYS A O 1
ATOM 895 N N . GLN A 1 108 ? -18.168 4.134 -0.750 1.00 83.94 108 GLN A N 1
ATOM 896 C CA . GLN A 1 108 ? -17.692 5.220 0.105 1.00 83.94 108 GLN A CA 1
ATOM 897 C C . GLN A 1 108 ? -16.900 4.689 1.301 1.00 83.94 108 GLN A C 1
ATOM 899 O O . GLN A 1 108 ? -15.822 5.205 1.588 1.00 83.94 108 GLN A O 1
ATOM 904 N N . ALA A 1 109 ? -17.398 3.631 1.940 1.00 89.12 109 ALA A N 1
ATOM 905 C CA . ALA A 1 109 ? -16.746 2.988 3.071 1.00 89.12 109 ALA A CA 1
ATOM 906 C C . ALA A 1 109 ? -15.360 2.448 2.690 1.00 89.12 109 ALA A C 1
ATOM 908 O O . ALA A 1 109 ? -14.387 2.746 3.378 1.00 89.12 109 ALA A O 1
ATOM 909 N N . TYR A 1 110 ? -15.246 1.749 1.555 1.00 86.62 110 TYR A N 1
ATOM 910 C CA . TYR A 1 110 ? -13.964 1.245 1.058 1.00 86.62 110 TYR A CA 1
ATOM 911 C C . TYR A 1 110 ? -12.949 2.354 0.840 1.00 86.62 110 TYR A C 1
ATOM 913 O O . TYR A 1 110 ? -11.820 2.220 1.290 1.00 86.62 110 TYR A O 1
ATOM 921 N N . LYS A 1 111 ? -13.342 3.480 0.238 1.00 84.56 111 LYS A N 1
ATOM 922 C CA . LYS A 1 111 ? -12.379 4.564 0.043 1.00 84.56 111 LYS A CA 1
ATOM 923 C C . LYS A 1 111 ? -11.889 5.170 1.373 1.00 84.56 111 LYS A C 1
ATOM 925 O O . LYS A 1 111 ? -10.747 5.600 1.465 1.00 84.56 111 LYS A O 1
ATOM 930 N N . VAL A 1 112 ? -12.761 5.277 2.383 1.00 88.88 112 VAL A N 1
ATOM 931 C CA . VAL A 1 112 ? -12.366 5.763 3.721 1.00 88.88 112 VAL A CA 1
ATOM 932 C C . VAL A 1 112 ? -11.348 4.817 4.344 1.00 88.88 112 VAL A C 1
ATOM 934 O O . VAL A 1 112 ? -10.346 5.275 4.886 1.00 88.88 112 VAL A O 1
ATOM 937 N N .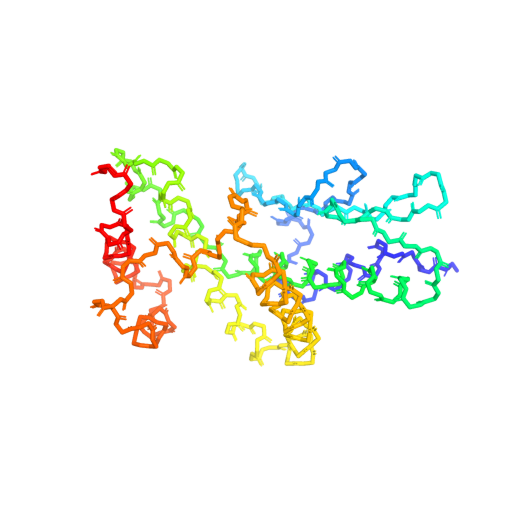 ILE A 1 113 ? -11.586 3.511 4.222 1.00 89.62 113 ILE A N 1
ATOM 938 C CA . ILE A 1 113 ? -10.659 2.479 4.685 1.00 89.62 113 ILE A CA 1
ATOM 939 C C . ILE A 1 113 ? -9.330 2.585 3.939 1.00 89.62 113 ILE A C 1
ATOM 941 O O . ILE A 1 113 ? -8.300 2.673 4.594 1.00 89.62 113 ILE A O 1
ATOM 945 N N . GLU A 1 114 ? -9.355 2.653 2.603 1.00 87.00 114 GLU A N 1
ATOM 946 C CA . GLU A 1 114 ? -8.159 2.831 1.766 1.00 87.00 114 GLU A CA 1
ATOM 947 C C . GLU A 1 114 ? -7.330 4.024 2.245 1.00 87.00 114 GLU A C 1
ATOM 949 O O . GLU A 1 114 ? -6.140 3.885 2.464 1.00 87.00 114 GLU A O 1
ATOM 954 N N . PHE A 1 115 ? -7.947 5.170 2.530 1.00 87.88 115 PHE A N 1
ATOM 955 C CA . PHE A 1 115 ? -7.206 6.336 3.013 1.00 87.88 115 PHE A CA 1
ATOM 956 C C . PHE A 1 115 ? -6.562 6.167 4.383 1.00 87.88 115 PHE A C 1
ATOM 958 O O . PHE A 1 115 ? -5.440 6.627 4.592 1.00 87.88 115 PHE A O 1
ATOM 965 N N . ILE A 1 116 ? -7.276 5.557 5.330 1.00 91.06 116 ILE A N 1
ATOM 966 C CA . ILE A 1 116 ? -6.725 5.296 6.662 1.00 91.06 116 ILE A CA 1
ATOM 967 C C . ILE A 1 116 ? -5.545 4.329 6.544 1.00 91.06 116 ILE A C 1
ATOM 969 O O . ILE A 1 116 ? -4.487 4.563 7.125 1.00 91.06 116 ILE A O 1
ATOM 973 N N . GLU A 1 117 ? -5.718 3.265 5.766 1.00 91.06 117 GLU A N 1
ATOM 974 C CA . GLU A 1 117 ? -4.704 2.236 5.568 1.00 91.06 117 GLU A CA 1
ATOM 975 C C . GLU A 1 117 ? -3.503 2.756 4.766 1.00 91.06 117 GLU A C 1
ATOM 977 O O . GLU A 1 117 ? -2.373 2.500 5.165 1.00 91.06 117 GLU A O 1
ATOM 982 N N . ASP A 1 118 ? -3.704 3.583 3.736 1.00 90.81 118 ASP A N 1
ATOM 983 C CA . ASP A 1 118 ? -2.632 4.251 2.983 1.00 90.81 118 ASP A CA 1
ATOM 984 C C . ASP A 1 118 ? -1.765 5.129 3.897 1.00 90.81 118 ASP A C 1
ATOM 986 O O . ASP A 1 118 ? -0.550 5.208 3.726 1.00 90.81 118 ASP A O 1
ATOM 990 N N . ILE A 1 119 ? -2.358 5.808 4.886 1.00 91.44 119 ILE A N 1
ATOM 991 C CA . ILE A 1 119 ? -1.592 6.598 5.863 1.00 91.44 119 ILE A CA 1
ATOM 992 C C . ILE A 1 119 ? -0.691 5.684 6.699 1.00 91.44 119 ILE A C 1
ATOM 994 O O . ILE A 1 119 ? 0.489 5.996 6.862 1.00 91.44 119 ILE A O 1
ATOM 998 N N . LYS A 1 120 ? -1.218 4.550 7.181 1.00 92.94 120 LYS A N 1
ATOM 999 C CA . LYS A 1 120 ? -0.432 3.559 7.933 1.00 92.94 120 LYS A CA 1
ATOM 1000 C C . LYS A 1 120 ? 0.679 2.947 7.073 1.00 92.94 120 LYS A C 1
ATOM 1002 O O . LYS A 1 120 ? 1.808 2.834 7.536 1.00 92.94 120 LYS A O 1
ATOM 1007 N N . VAL A 1 121 ? 0.376 2.582 5.827 1.00 93.25 121 VAL A N 1
ATOM 1008 C CA . VAL A 1 121 ? 1.339 2.005 4.875 1.00 93.25 121 VAL A CA 1
ATOM 1009 C C . VAL A 1 121 ? 2.467 2.983 4.578 1.00 93.25 121 VAL A C 1
ATOM 1011 O O . VAL A 1 121 ? 3.633 2.604 4.642 1.00 93.25 121 VAL A O 1
ATOM 1014 N N . ASN A 1 122 ? 2.143 4.244 4.294 1.00 93.12 122 ASN A N 1
ATOM 1015 C CA . ASN A 1 122 ? 3.157 5.253 4.006 1.00 93.12 122 ASN A CA 1
ATOM 1016 C C . ASN A 1 122 ? 4.064 5.518 5.212 1.00 93.12 122 ASN A C 1
ATOM 1018 O O . ASN A 1 122 ? 5.270 5.656 5.035 1.00 93.12 122 ASN A O 1
ATOM 1022 N N . ASP A 1 123 ? 3.516 5.557 6.429 1.00 94.44 123 ASP A N 1
ATOM 1023 C CA . ASP A 1 123 ? 4.318 5.697 7.650 1.00 94.44 123 ASP A CA 1
ATOM 1024 C C . ASP A 1 123 ? 5.220 4.479 7.897 1.00 94.44 123 ASP A C 1
ATOM 1026 O O . ASP A 1 123 ? 6.404 4.646 8.192 1.00 94.44 123 ASP A O 1
ATOM 1030 N N . PHE A 1 124 ? 4.700 3.264 7.695 1.00 95.50 124 PHE A N 1
ATOM 1031 C CA . PHE A 1 124 ? 5.486 2.030 7.760 1.00 95.50 124 PHE A CA 1
ATOM 1032 C C . PHE A 1 124 ? 6.643 2.040 6.753 1.00 95.50 124 PHE A C 1
ATOM 1034 O O . PHE A 1 124 ? 7.797 1.862 7.140 1.00 95.50 124 PHE A O 1
ATOM 1041 N N . LEU A 1 125 ? 6.363 2.316 5.476 1.00 95.94 125 LEU A N 1
ATOM 1042 C CA . LEU A 1 125 ? 7.388 2.364 4.431 1.00 95.94 125 LEU A CA 1
ATOM 1043 C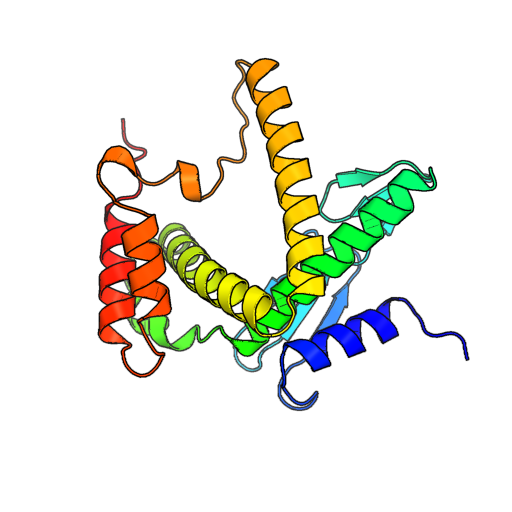 C . LEU A 1 125 ? 8.416 3.468 4.699 1.00 95.94 125 LEU A C 1
ATOM 1045 O O . LEU A 1 125 ? 9.608 3.239 4.526 1.00 95.94 125 LEU A O 1
ATOM 1049 N N . ALA A 1 126 ? 7.987 4.642 5.167 1.00 95.44 126 ALA A N 1
ATOM 1050 C CA . ALA A 1 126 ? 8.892 5.743 5.489 1.00 95.44 126 ALA A CA 1
ATOM 1051 C C . ALA A 1 126 ? 9.870 5.409 6.625 1.00 95.44 126 ALA A C 1
ATOM 1053 O O . ALA A 1 126 ? 11.002 5.890 6.611 1.00 95.44 126 ALA A O 1
ATOM 1054 N N . LYS A 1 127 ? 9.435 4.613 7.610 1.00 95.06 127 LYS A N 1
ATOM 1055 C CA . LYS A 1 127 ? 10.247 4.227 8.773 1.00 95.06 127 LYS A CA 1
ATOM 1056 C C . LYS A 1 127 ? 11.138 3.021 8.493 1.00 95.06 127 LYS A C 1
ATOM 1058 O O . LYS A 1 127 ? 12.307 3.047 8.868 1.00 95.06 127 LYS A O 1
ATOM 1063 N N . SER A 1 128 ? 10.590 1.990 7.857 1.00 96.06 128 SER A N 1
ATOM 1064 C CA . SER A 1 128 ? 11.259 0.694 7.688 1.00 96.06 128 SER A CA 1
ATOM 1065 C C . SER A 1 128 ? 12.025 0.576 6.369 1.00 96.06 128 SER A C 1
ATOM 1067 O O . SER A 1 128 ? 13.020 -0.138 6.309 1.00 96.06 128 SER A O 1
ATOM 1069 N N . PHE A 1 129 ? 11.596 1.292 5.323 1.00 95.31 129 PHE A N 1
ATOM 1070 C CA . PHE A 1 129 ? 12.170 1.228 3.973 1.00 95.31 129 PHE A CA 1
ATOM 1071 C C . PHE A 1 129 ? 12.336 2.633 3.361 1.00 95.31 129 PHE A C 1
ATOM 1073 O O . PHE A 1 129 ? 11.762 2.929 2.302 1.00 95.31 129 PHE A O 1
ATOM 1080 N N . PRO A 1 130 ? 13.091 3.538 4.014 1.00 94.31 130 PRO A N 1
ATOM 1081 C CA . PRO A 1 130 ? 13.164 4.943 3.627 1.00 94.31 130 PRO A CA 1
ATOM 1082 C C . PRO A 1 130 ? 13.671 5.149 2.195 1.00 94.31 130 PRO A C 1
ATOM 1084 O O . PRO A 1 130 ? 13.172 6.047 1.514 1.00 94.31 130 PRO A O 1
ATOM 1087 N N . GLU A 1 131 ? 14.604 4.328 1.692 1.00 91.88 131 GLU A N 1
ATOM 1088 C CA . GLU A 1 131 ? 15.053 4.432 0.297 1.00 91.88 131 GLU A CA 1
ATOM 1089 C C . GLU A 1 131 ? 13.922 4.107 -0.687 1.00 91.88 131 GLU A C 1
ATOM 1091 O O . GLU A 1 131 ? 13.725 4.820 -1.673 1.00 91.88 131 GLU A O 1
ATOM 1096 N N . TYR A 1 132 ? 13.134 3.067 -0.408 1.00 92.12 132 TYR A N 1
ATOM 1097 C CA . TYR A 1 132 ? 12.022 2.659 -1.271 1.00 92.12 132 TYR A CA 1
ATOM 1098 C C . TYR A 1 132 ? 10.901 3.695 -1.237 1.00 92.12 132 TYR A C 1
ATOM 1100 O O . TYR A 1 132 ? 10.350 4.064 -2.276 1.00 92.12 132 TYR A O 1
ATOM 1108 N N . PHE A 1 133 ? 10.612 4.235 -0.053 1.00 92.50 133 PHE A N 1
ATOM 1109 C CA . PHE A 1 133 ? 9.630 5.296 0.121 1.00 92.50 133 PHE A CA 1
ATOM 1110 C C . PHE A 1 133 ? 10.015 6.582 -0.624 1.00 92.50 133 PHE A C 1
ATOM 1112 O O . PHE A 1 133 ? 9.156 7.250 -1.204 1.00 92.50 133 PHE A O 1
ATOM 1119 N N . GLN A 1 134 ? 11.302 6.933 -0.671 1.00 89.69 134 GLN A N 1
ATOM 1120 C CA . GLN A 1 134 ? 11.773 8.070 -1.466 1.00 89.69 134 GLN A CA 1
ATOM 1121 C C . GLN A 1 134 ? 11.534 7.870 -2.968 1.00 89.69 134 GLN A C 1
ATOM 1123 O O . GLN A 1 134 ? 11.098 8.808 -3.637 1.00 89.69 134 GLN A O 1
ATOM 1128 N N . GLU A 1 135 ? 11.770 6.672 -3.505 1.00 87.31 135 GLU A N 1
ATOM 1129 C CA . GLU A 1 135 ? 11.484 6.377 -4.916 1.00 87.31 135 GLU A CA 1
ATOM 1130 C C . GLU A 1 135 ? 9.983 6.439 -5.229 1.00 87.31 135 GLU A C 1
ATOM 1132 O O . GLU A 1 135 ? 9.591 7.037 -6.236 1.00 87.31 135 GLU A O 1
ATOM 1137 N N . ILE A 1 136 ? 9.133 5.924 -4.333 1.00 87.38 136 ILE A N 1
ATOM 1138 C CA . ILE A 1 136 ? 7.670 6.056 -4.436 1.00 87.38 136 ILE A CA 1
ATOM 1139 C C . ILE A 1 136 ? 7.266 7.539 -4.486 1.00 87.38 136 ILE A C 1
ATOM 1141 O O . ILE A 1 136 ? 6.503 7.949 -5.361 1.00 87.38 136 ILE A O 1
ATOM 1145 N N . ASN A 1 137 ? 7.819 8.380 -3.607 1.00 84.94 137 ASN A N 1
ATOM 1146 C CA . ASN A 1 137 ? 7.481 9.807 -3.564 1.00 84.94 137 ASN A CA 1
ATOM 1147 C C . ASN A 1 137 ? 7.850 10.561 -4.851 1.00 84.94 137 ASN A C 1
ATOM 1149 O O . ASN A 1 137 ? 7.080 11.413 -5.297 1.00 84.94 137 ASN A O 1
ATOM 1153 N N . LYS A 1 138 ? 8.976 10.227 -5.495 1.00 83.44 138 LYS A N 1
ATOM 1154 C CA . LYS A 1 138 ? 9.380 10.840 -6.778 1.00 83.44 138 LYS A CA 1
ATOM 1155 C C . LYS A 1 138 ? 8.352 10.588 -7.885 1.00 83.44 138 LYS A C 1
ATOM 1157 O O . LYS A 1 138 ? 8.079 11.464 -8.714 1.00 83.44 138 LYS A O 1
ATOM 1162 N N . ILE A 1 139 ? 7.763 9.395 -7.908 1.00 80.88 139 ILE A N 1
ATOM 1163 C CA . ILE A 1 139 ? 6.688 9.036 -8.843 1.00 80.88 139 ILE A CA 1
ATOM 1164 C C . ILE A 1 139 ? 5.437 9.862 -8.540 1.00 80.88 139 ILE A C 1
ATOM 1166 O O . ILE A 1 139 ? 4.835 10.455 -9.439 1.00 80.88 139 ILE A O 1
ATOM 1170 N N . ASP A 1 140 ? 5.087 9.960 -7.263 1.00 75.88 140 ASP A N 1
ATOM 1171 C CA . ASP A 1 140 ? 3.929 10.700 -6.779 1.00 75.88 140 ASP A CA 1
ATOM 1172 C C . ASP A 1 140 ? 3.999 12.200 -7.116 1.00 75.88 140 ASP A C 1
ATOM 1174 O O . ASP A 1 140 ? 3.007 12.821 -7.515 1.00 75.88 140 ASP A O 1
ATOM 1178 N N . GLU A 1 141 ? 5.188 12.791 -7.008 1.00 74.31 141 GLU A N 1
ATOM 1179 C CA . GLU A 1 141 ? 5.494 14.157 -7.439 1.00 74.31 141 GLU A CA 1
ATOM 1180 C C . GLU A 1 141 ? 5.393 14.324 -8.955 1.00 74.31 141 GLU A C 1
ATOM 1182 O O . GLU A 1 141 ? 4.807 15.297 -9.436 1.00 74.31 141 GLU A O 1
ATOM 1187 N N . THR A 1 142 ? 5.882 13.349 -9.720 1.00 74.44 142 THR A N 1
ATOM 1188 C CA . THR A 1 142 ? 5.776 13.359 -11.184 1.00 74.44 142 THR A CA 1
ATOM 1189 C C . THR A 1 142 ? 4.310 13.393 -11.621 1.00 74.44 142 THR A C 1
ATOM 1191 O O . THR A 1 142 ? 3.919 14.229 -12.441 1.00 74.44 142 THR A O 1
ATOM 1194 N N . PHE A 1 143 ? 3.455 12.560 -11.020 1.00 70.56 143 PHE A N 1
ATOM 1195 C CA . PHE A 1 143 ? 2.018 12.587 -11.298 1.00 70.56 143 PHE A CA 1
ATOM 1196 C C . PHE A 1 143 ? 1.334 13.868 -10.818 1.00 70.56 143 PHE A C 1
ATOM 1198 O O . PHE A 1 143 ? 0.420 14.339 -11.498 1.00 70.56 143 PHE A O 1
ATOM 1205 N N . LYS A 1 144 ? 1.754 14.464 -9.691 1.00 68.31 144 LYS A N 1
ATOM 1206 C CA . LYS A 1 144 ? 1.266 15.790 -9.259 1.00 68.31 144 LYS A CA 1
ATOM 1207 C C . LYS A 1 144 ? 1.527 16.836 -10.336 1.00 68.31 144 LYS A C 1
ATOM 1209 O O . LYS A 1 144 ? 0.582 17.472 -10.791 1.00 68.31 144 LYS A O 1
ATOM 1214 N N . ILE A 1 145 ? 2.767 16.937 -10.811 1.00 71.81 145 ILE A N 1
ATOM 1215 C CA . ILE A 1 145 ? 3.166 17.902 -11.843 1.00 71.81 145 ILE A CA 1
ATOM 1216 C C . ILE A 1 145 ? 2.367 17.686 -13.134 1.00 71.81 145 ILE A C 1
ATOM 1218 O O . ILE A 1 145 ? 1.862 18.645 -13.719 1.00 71.81 145 ILE A O 1
ATOM 1222 N N . ILE A 1 146 ? 2.215 16.433 -13.579 1.00 69.69 146 ILE A N 1
ATOM 1223 C CA . ILE A 1 146 ? 1.429 16.095 -14.775 1.00 69.69 146 ILE A CA 1
ATOM 1224 C C . ILE A 1 146 ? -0.039 16.499 -14.593 1.00 69.69 146 ILE A C 1
ATOM 1226 O O . ILE A 1 146 ? -0.627 17.121 -15.478 1.00 69.69 146 ILE A O 1
ATOM 1230 N N . ASN A 1 147 ? -0.639 16.181 -13.445 1.00 63.53 147 ASN A N 1
ATOM 1231 C CA . ASN A 1 147 ? -2.029 16.523 -13.155 1.00 63.53 147 ASN A CA 1
ATOM 1232 C C . ASN A 1 147 ? -2.244 18.037 -13.070 1.00 63.53 147 ASN A C 1
ATOM 1234 O O . ASN A 1 147 ? -3.213 18.534 -13.635 1.00 63.53 147 ASN A O 1
ATOM 1238 N N . GLU A 1 148 ? -1.345 18.779 -12.427 1.00 67.50 148 GLU A N 1
ATOM 1239 C CA . GLU A 1 148 ? -1.405 20.241 -12.336 1.00 67.50 148 GLU A CA 1
ATOM 1240 C C . GLU A 1 148 ? -1.279 20.912 -13.708 1.00 67.50 148 GLU A C 1
ATOM 1242 O O . GLU A 1 148 ? -2.028 21.843 -14.011 1.00 67.50 148 GLU A O 1
ATOM 1247 N N . ARG A 1 149 ? -0.379 20.421 -14.572 1.00 64.56 149 ARG A N 1
ATOM 1248 C CA . ARG A 1 149 ? -0.269 20.877 -15.969 1.00 64.56 149 ARG A CA 1
ATOM 1249 C C . ARG A 1 149 ? -1.563 20.610 -16.738 1.00 64.56 149 ARG A C 1
ATOM 1251 O O . ARG A 1 149 ? -2.134 21.530 -17.314 1.00 64.56 149 ARG A O 1
ATOM 1258 N N . ASN A 1 150 ? -2.096 19.393 -16.640 1.00 63.09 150 ASN A N 1
ATOM 1259 C CA . ASN A 1 150 ? -3.353 19.015 -17.288 1.00 63.09 150 ASN A CA 1
ATOM 1260 C C . ASN A 1 150 ? -4.565 19.816 -16.773 1.00 63.09 150 ASN A C 1
ATOM 1262 O O . ASN A 1 150 ? -5.478 20.104 -17.546 1.00 63.09 150 ASN A O 1
ATOM 1266 N N . GLN A 1 151 ? -4.594 20.189 -15.487 1.00 59.56 151 GLN A N 1
ATOM 1267 C CA . GLN A 1 151 ? -5.639 21.045 -14.911 1.00 59.56 151 GLN A CA 1
ATOM 1268 C C . GLN A 1 151 ? -5.567 22.481 -15.441 1.00 59.56 151 GLN A C 1
ATOM 1270 O O . GLN A 1 151 ? -6.609 23.073 -15.719 1.00 59.56 151 GLN A O 1
ATOM 1275 N N . LYS A 1 152 ? -4.357 23.026 -15.627 1.00 57.66 152 LYS A N 1
ATOM 1276 C CA . LYS A 1 152 ? -4.154 24.341 -16.258 1.00 57.66 152 LYS A CA 1
ATOM 1277 C C . LYS A 1 152 ? -4.555 24.337 -17.738 1.00 57.66 152 LYS A C 1
ATOM 1279 O O . LYS A 1 152 ? -5.043 25.346 -18.234 1.00 57.66 152 LYS A O 1
ATOM 1284 N N . GLU A 1 153 ? -4.402 23.204 -18.422 1.00 54.19 153 GLU A N 1
ATOM 1285 C CA . GLU A 1 153 ? -4.696 23.064 -19.855 1.00 54.19 153 GLU A CA 1
ATOM 1286 C C . GLU A 1 153 ? -6.156 22.690 -20.176 1.00 54.19 153 GLU A C 1
ATOM 1288 O O . GLU A 1 153 ? -6.646 23.008 -21.262 1.00 54.19 153 GLU A O 1
ATOM 1293 N N . LYS A 1 154 ? -6.897 22.033 -19.269 1.00 44.38 154 LYS A N 1
ATOM 1294 C CA . LYS A 1 154 ? -8.269 21.559 -19.537 1.00 44.38 154 LYS A CA 1
ATOM 1295 C C . LYS A 1 154 ? -9.300 22.069 -18.532 1.00 44.38 154 LYS A C 1
ATOM 1297 O O . LYS A 1 154 ? -9.579 21.436 -17.519 1.00 44.38 154 LYS A O 1
ATOM 1302 N N . ASN A 1 155 ? -10.072 23.067 -18.961 1.00 47.69 155 ASN A N 1
ATOM 1303 C CA . ASN A 1 155 ? -11.396 23.413 -18.418 1.00 47.69 155 ASN A CA 1
ATOM 1304 C C . ASN A 1 155 ? -12.484 22.330 -18.704 1.00 47.69 155 ASN A C 1
ATOM 1306 O O . ASN A 1 155 ? -13.663 22.643 -18.865 1.00 47.69 155 ASN A O 1
ATOM 1310 N N . ARG A 1 156 ? -12.136 21.035 -18.835 1.00 36.97 156 ARG A N 1
ATOM 1311 C CA . ARG A 1 156 ? -13.069 19.972 -19.273 1.00 36.97 156 ARG A CA 1
ATOM 1312 C C . ARG A 1 156 ? -12.947 18.655 -18.486 1.00 36.97 156 ARG A C 1
ATOM 1314 O O . ARG A 1 156 ? -12.170 17.764 -18.805 1.00 36.97 156 ARG A O 1
ATOM 1321 N N . LYS A 1 157 ? -13.856 18.530 -17.515 1.00 38.22 157 LYS A N 1
ATOM 1322 C CA . LYS A 1 157 ? -14.782 17.403 -17.255 1.00 38.22 157 LYS A CA 1
ATOM 1323 C C . LYS A 1 157 ? -14.307 15.976 -16.930 1.00 38.22 157 LYS A C 1
ATOM 1325 O O . LYS A 1 157 ? -15.173 15.205 -16.532 1.00 38.22 157 LYS A O 1
ATOM 1330 N N . TYR A 1 158 ? -13.031 15.602 -16.969 1.00 41.06 158 TYR A N 1
ATOM 1331 C CA . TYR A 1 158 ? -12.613 14.273 -16.476 1.00 41.06 158 TYR A CA 1
ATOM 1332 C C . TYR A 1 158 ? -11.312 14.350 -15.677 1.00 41.06 158 TYR A C 1
ATOM 1334 O O . TYR A 1 158 ? -10.224 14.082 -16.168 1.00 41.06 158 TYR A O 1
ATOM 1342 N N . ILE A 1 159 ? -11.445 14.734 -14.409 1.00 41.38 159 ILE A N 1
ATOM 1343 C CA . ILE A 1 159 ? -10.367 14.644 -13.426 1.00 41.38 159 ILE A CA 1
ATOM 1344 C C . ILE A 1 159 ? -10.672 13.410 -12.579 1.00 41.38 159 ILE A C 1
ATOM 1346 O O . ILE A 1 159 ? -11.716 13.353 -11.915 1.00 41.38 159 ILE A O 1
ATOM 1350 N N . LYS A 1 160 ? -9.768 12.422 -12.581 1.00 39.25 160 LYS A N 1
ATOM 1351 C CA . LYS A 1 160 ? -9.674 11.409 -11.520 1.00 39.25 160 LYS A CA 1
ATOM 1352 C C . LYS A 1 160 ? -9.292 12.188 -10.251 1.00 39.25 160 LYS A C 1
ATOM 1354 O O . LYS A 1 160 ? -8.125 12.308 -9.914 1.00 39.25 160 LYS A O 1
ATOM 1359 N N . LYS A 1 161 ? -10.281 12.841 -9.624 1.00 42.91 161 LYS A N 1
ATOM 1360 C CA . LYS A 1 161 ? -10.083 13.644 -8.411 1.00 42.91 161 LYS A CA 1
ATOM 1361 C C . LYS A 1 161 ? -9.400 12.756 -7.389 1.00 42.91 161 LYS A C 1
ATOM 1363 O O . LYS A 1 161 ? -9.931 11.668 -7.107 1.00 42.91 161 LYS A O 1
ATOM 1368 N N . ARG A 1 162 ? -8.259 13.214 -6.870 1.00 45.88 162 ARG A N 1
ATOM 1369 C CA . ARG A 1 162 ? -7.543 12.543 -5.782 1.00 45.88 162 ARG A CA 1
ATOM 1370 C C . ARG A 1 162 ? -8.557 12.288 -4.667 1.00 45.88 162 ARG A C 1
ATOM 1372 O O . ARG A 1 162 ? -9.487 13.076 -4.481 1.00 45.88 162 ARG A O 1
ATOM 1379 N N . PHE A 1 163 ? -8.440 11.178 -3.947 1.00 43.47 163 PHE A N 1
ATOM 1380 C CA . PHE A 1 163 ? -9.330 10.919 -2.812 1.00 43.47 163 PHE A CA 1
ATOM 1381 C C . PHE A 1 163 ? -9.327 12.108 -1.822 1.00 43.47 163 PHE A C 1
ATOM 1383 O O . PHE A 1 163 ? -10.387 12.579 -1.411 1.00 43.47 163 PHE A O 1
ATOM 1390 N N . VAL A 1 164 ? -8.147 12.712 -1.626 1.00 45.19 164 VAL A N 1
ATOM 1391 C CA . VAL A 1 164 ? -7.895 13.951 -0.860 1.00 45.19 164 VAL A CA 1
ATOM 1392 C C . VAL A 1 164 ? -8.518 15.228 -1.466 1.00 45.19 164 VAL A C 1
ATOM 1394 O O . VAL A 1 164 ? -8.352 16.316 -0.942 1.00 45.19 164 VAL A O 1
ATOM 1397 N N . GLU A 1 165 ? -9.281 15.156 -2.553 1.00 47.00 165 GLU A N 1
ATOM 1398 C CA . GLU A 1 165 ? -10.040 16.300 -3.094 1.00 47.00 165 GLU A CA 1
ATOM 1399 C C . GLU A 1 165 ? -11.563 16.112 -2.951 1.00 47.00 165 GLU A C 1
ATOM 1401 O O . GLU A 1 165 ? -12.345 16.974 -3.368 1.00 47.00 165 GLU A O 1
ATOM 1406 N N . LYS A 1 166 ? -12.010 14.963 -2.415 1.00 52.00 166 LYS A N 1
ATOM 1407 C CA . LYS A 1 166 ? -13.433 14.581 -2.335 1.00 52.00 166 LYS A CA 1
ATOM 1408 C C . LYS A 1 166 ? -14.089 14.853 -0.980 1.00 52.00 166 LYS A C 1
ATOM 1410 O O . LYS A 1 166 ? -15.308 15.014 -0.954 1.00 52.00 166 LYS A O 1
ATOM 1415 N N . PHE A 1 167 ? -13.322 14.981 0.100 1.00 53.94 167 PHE A N 1
ATOM 1416 C CA . PHE A 1 167 ? -13.864 15.398 1.398 1.00 53.94 167 PHE A CA 1
ATOM 1417 C C . PHE A 1 167 ? -13.949 16.910 1.480 1.00 53.94 167 PHE A C 1
ATOM 1419 O O . PHE A 1 167 ? -13.218 17.640 0.800 1.00 53.94 167 PHE A O 1
ATOM 1426 N N . ASN A 1 168 ? -14.861 17.404 2.309 1.00 53.66 168 ASN A N 1
ATOM 1427 C CA . ASN A 1 168 ? -14.950 18.825 2.591 1.00 53.66 168 ASN A CA 1
ATOM 1428 C C . ASN A 1 168 ? -13.858 19.245 3.595 1.00 53.66 168 ASN A C 1
ATOM 1430 O O . ASN A 1 168 ? -14.126 19.652 4.725 1.00 53.66 168 ASN A O 1
ATOM 1434 N N . PHE A 1 169 ? -12.599 19.169 3.151 1.00 56.28 169 PHE A N 1
ATOM 1435 C CA . PHE A 1 169 ? -11.400 19.435 3.955 1.00 56.28 169 PHE A CA 1
ATOM 1436 C C . PHE A 1 169 ? -11.302 20.862 4.494 1.00 56.28 169 PHE A C 1
ATOM 1438 O O . PHE A 1 169 ? -10.539 21.103 5.418 1.00 56.28 169 PHE A O 1
ATOM 1445 N N . LYS A 1 170 ? -12.111 21.807 3.992 1.00 53.50 170 LYS A N 1
ATOM 1446 C CA . LYS A 1 170 ? -12.219 23.145 4.598 1.00 53.50 170 LYS A CA 1
ATOM 1447 C C . LYS A 1 170 ? -12.648 23.095 6.074 1.00 53.50 170 LYS A C 1
ATOM 1449 O O . LYS A 1 170 ? -12.406 24.060 6.786 1.00 53.50 170 LYS A O 1
ATOM 1454 N N . SER A 1 171 ? -13.270 21.996 6.513 1.00 56.50 171 SER A N 1
ATOM 1455 C CA . SER A 1 171 ? -13.705 21.778 7.900 1.00 56.50 171 SER A CA 1
ATOM 1456 C C . SER A 1 171 ? -12.819 20.819 8.709 1.00 56.50 171 SER A C 1
ATOM 1458 O O . SER A 1 171 ? -12.997 20.721 9.920 1.00 56.50 171 SER A O 1
ATOM 1460 N N . LEU A 1 172 ? -11.868 20.117 8.078 1.00 66.12 172 LEU A N 1
ATOM 1461 C CA . LEU A 1 172 ? -11.066 19.072 8.722 1.00 66.12 172 LEU A CA 1
ATOM 1462 C C . LEU A 1 172 ? -9.579 19.420 8.698 1.00 66.12 172 LEU A C 1
ATOM 1464 O O . LEU A 1 172 ? -8.995 19.611 7.634 1.00 66.12 172 LEU A O 1
ATOM 1468 N N . ASN A 1 173 ? -8.946 19.421 9.872 1.00 79.19 173 ASN A N 1
ATOM 1469 C CA . ASN A 1 173 ? -7.491 19.488 9.968 1.00 79.19 173 ASN A CA 1
ATOM 1470 C C . ASN A 1 173 ? -6.899 18.113 9.614 1.00 79.19 173 ASN A C 1
ATOM 1472 O O . ASN A 1 173 ? -6.927 17.188 10.427 1.00 79.19 173 ASN A O 1
ATOM 1476 N N . ILE A 1 174 ? -6.402 17.975 8.383 1.00 77.00 174 ILE A N 1
ATOM 1477 C CA . ILE A 1 174 ? -5.923 16.691 7.859 1.00 77.00 174 ILE A CA 1
ATOM 1478 C C . ILE A 1 174 ? -4.642 16.221 8.510 1.00 77.00 174 ILE A C 1
ATOM 1480 O O . ILE A 1 174 ? -4.495 15.023 8.731 1.00 77.00 174 ILE A O 1
ATOM 1484 N N . ASP A 1 175 ? -3.748 17.136 8.857 1.00 82.44 175 ASP A N 1
ATOM 1485 C CA . ASP A 1 175 ? -2.513 16.765 9.537 1.00 82.44 175 ASP A CA 1
ATOM 1486 C C . ASP A 1 175 ? -2.825 16.207 10.926 1.00 82.44 175 ASP A C 1
ATOM 1488 O O . ASP A 1 175 ? -2.275 15.178 11.310 1.00 82.44 175 ASP A O 1
ATOM 1492 N N . LYS A 1 176 ? -3.824 16.780 11.610 1.00 85.94 176 LYS A N 1
ATOM 1493 C CA . LYS A 1 176 ? -4.353 16.220 12.859 1.00 85.94 176 LYS A CA 1
ATOM 1494 C C . LYS A 1 176 ? -4.997 14.845 12.657 1.00 85.94 176 LYS A C 1
ATOM 1496 O O . LYS A 1 176 ? -4.776 13.952 13.463 1.00 85.94 176 LYS A O 1
ATOM 1501 N N . ILE A 1 177 ? -5.776 14.642 11.591 1.00 87.00 177 ILE A N 1
ATOM 1502 C CA . ILE A 1 177 ? -6.365 13.323 11.286 1.00 87.00 177 ILE A CA 1
ATOM 1503 C C . ILE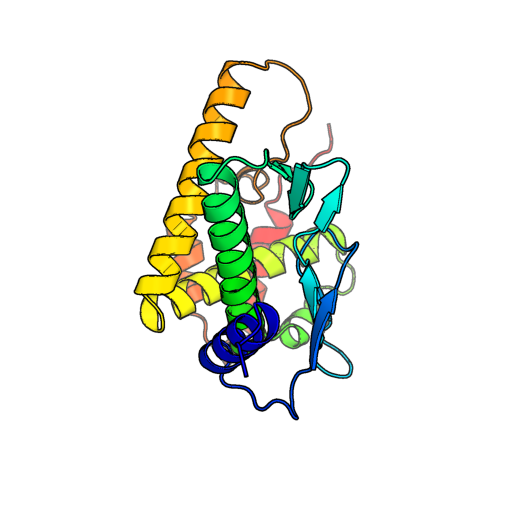 A 1 177 ? -5.271 12.287 11.023 1.00 87.00 177 ILE A C 1
ATOM 1505 O O . ILE A 1 177 ? -5.345 11.186 11.557 1.00 87.00 177 ILE A O 1
ATOM 1509 N N . LYS A 1 178 ? -4.248 12.636 10.237 1.00 88.31 178 LYS A N 1
ATOM 1510 C CA . LYS A 1 178 ? -3.103 11.759 9.976 1.00 88.31 178 LYS A CA 1
ATOM 1511 C C . LYS A 1 178 ? -2.389 11.397 11.272 1.00 88.31 178 LYS A C 1
ATOM 1513 O O . LYS A 1 178 ? -2.182 10.217 11.513 1.00 88.31 178 LYS A O 1
ATOM 1518 N N . GLN A 1 179 ? -2.079 12.380 12.119 1.00 87.88 179 GLN A N 1
ATOM 1519 C CA . GLN A 1 179 ? -1.478 12.135 13.433 1.00 87.88 179 GLN A CA 1
ATOM 1520 C C . GLN A 1 179 ? -2.338 11.192 14.275 1.00 87.88 179 GLN A C 1
ATOM 1522 O O . GLN A 1 179 ? -1.839 10.171 14.729 1.00 87.88 179 GLN A O 1
ATOM 1527 N N . ASN A 1 180 ? -3.644 11.450 14.377 1.00 89.12 180 ASN A N 1
ATOM 1528 C CA . ASN A 1 180 ? -4.559 10.583 15.117 1.00 89.12 180 ASN A CA 1
ATOM 1529 C C . ASN A 1 180 ? -4.595 9.146 14.563 1.00 89.12 180 ASN A C 1
ATOM 1531 O O . ASN A 1 180 ? -4.703 8.202 15.340 1.00 89.12 180 ASN A O 1
ATOM 1535 N N . ILE A 1 181 ? -4.516 8.963 13.237 1.00 90.50 181 ILE A N 1
ATOM 1536 C CA . ILE A 1 181 ? -4.438 7.632 12.612 1.00 90.50 181 ILE A CA 1
ATOM 1537 C C . ILE A 1 181 ? -3.140 6.928 13.016 1.00 90.50 181 ILE A C 1
ATOM 1539 O O . ILE A 1 181 ? -3.185 5.757 13.372 1.00 90.50 181 ILE A O 1
ATOM 1543 N N . LEU A 1 182 ? -2.007 7.634 12.992 1.00 89.38 182 LEU A N 1
ATOM 1544 C CA . LEU A 1 182 ? -0.695 7.073 13.336 1.00 89.38 182 LEU A CA 1
ATOM 1545 C C . LEU A 1 182 ? -0.531 6.792 14.836 1.00 89.38 182 LEU A C 1
ATOM 1547 O O . LEU A 1 182 ? 0.178 5.866 15.214 1.00 89.38 182 LEU A O 1
ATOM 1551 N N . GLU A 1 183 ? -1.202 7.561 15.691 1.00 86.56 183 GLU A N 1
ATOM 1552 C CA . GLU A 1 183 ? -1.271 7.328 17.139 1.00 86.56 183 GLU A CA 1
ATOM 1553 C C . GLU A 1 183 ? -2.251 6.206 17.515 1.00 86.56 183 GLU A C 1
ATOM 1555 O O . GLU A 1 183 ? -2.234 5.715 18.646 1.00 86.56 183 GLU A O 1
ATOM 1560 N N . SER A 1 184 ? -3.120 5.797 16.588 1.00 79.62 184 SER A N 1
ATOM 1561 C CA . SER A 1 184 ? -4.061 4.704 16.808 1.00 79.62 184 SER A CA 1
ATOM 1562 C C . SER A 1 184 ? -3.385 3.366 16.505 1.00 79.62 184 SER A C 1
ATOM 1564 O O . SER A 1 184 ? -3.076 3.049 15.357 1.00 79.62 184 SER A O 1
ATOM 1566 N N . SER A 1 185 ? -3.176 2.546 17.534 1.00 67.50 185 SER A N 1
ATOM 1567 C CA . SER A 1 185 ? -2.742 1.158 17.361 1.00 67.50 185 SER A CA 1
ATOM 1568 C C . SER A 1 185 ? -3.912 0.274 16.919 1.00 67.50 185 SER A C 1
ATOM 1570 O O . SER A 1 185 ? -5.080 0.618 17.134 1.00 67.50 185 SER A O 1
ATOM 1572 N N . ASP A 1 186 ? -3.622 -0.904 16.355 1.00 63.22 186 ASP A N 1
ATOM 1573 C CA . ASP A 1 186 ? -4.668 -1.887 16.028 1.00 63.22 186 ASP A CA 1
ATOM 1574 C C . ASP A 1 186 ? -5.417 -2.394 17.287 1.00 63.22 186 ASP A C 1
ATOM 1576 O O . ASP A 1 186 ? -6.551 -2.863 17.183 1.00 63.22 186 ASP A O 1
ATOM 1580 N N . GLU A 1 187 ? -4.855 -2.204 18.488 1.00 59.00 187 GLU A N 1
ATOM 1581 C CA . GLU A 1 187 ? -5.530 -2.453 19.774 1.00 59.00 187 GLU A CA 1
ATOM 1582 C C . GLU A 1 187 ? -6.591 -1.386 20.100 1.00 59.00 187 GLU A C 1
ATOM 1584 O O . GLU A 1 187 ? -7.579 -1.665 20.776 1.00 59.00 187 GLU A O 1
ATOM 1589 N N . THR A 1 188 ? -6.452 -0.171 19.561 1.00 64.12 188 THR A N 1
ATOM 1590 C CA . THR A 1 188 ? -7.413 0.935 19.718 1.00 64.12 188 THR A CA 1
ATOM 1591 C C . THR A 1 188 ? -8.432 0.980 18.579 1.00 64.12 188 THR A C 1
ATOM 1593 O O . THR A 1 188 ? -8.651 2.017 17.951 1.00 64.12 188 THR A O 1
ATOM 1596 N N . THR A 1 189 ? -9.072 -0.162 18.303 1.00 70.56 189 THR A N 1
ATOM 1597 C CA . THR A 1 189 ? -10.044 -0.307 17.203 1.00 70.56 189 THR A CA 1
ATOM 1598 C C . THR A 1 189 ? -11.125 0.784 17.233 1.00 70.56 189 THR A C 1
ATOM 1600 O O . THR A 1 189 ? -11.451 1.335 16.184 1.00 70.56 189 THR A O 1
ATOM 1603 N N . ASP A 1 190 ? -11.609 1.177 18.414 1.00 80.06 190 ASP A N 1
ATOM 1604 C CA . ASP A 1 190 ? -12.670 2.184 18.557 1.00 80.06 190 ASP A CA 1
ATOM 1605 C C . ASP A 1 190 ? -12.265 3.570 18.021 1.00 80.06 190 ASP A C 1
ATOM 1607 O O . ASP A 1 190 ? -13.044 4.204 17.311 1.00 80.06 190 ASP A O 1
ATOM 1611 N N . LYS A 1 191 ? -11.014 4.005 18.237 1.00 85.62 191 LYS A N 1
ATOM 1612 C CA . LYS A 1 191 ? -10.514 5.300 17.734 1.00 85.62 191 LYS A CA 1
ATOM 1613 C C . LYS A 1 191 ? -10.425 5.338 16.209 1.00 85.62 191 LYS A C 1
ATOM 1615 O O . LYS A 1 191 ? -10.785 6.336 15.587 1.00 85.62 191 LYS A O 1
ATOM 1620 N N . LEU A 1 192 ? -9.973 4.247 15.585 1.00 88.06 192 LEU A N 1
ATOM 1621 C CA . LEU A 1 192 ? -9.935 4.152 14.121 1.00 88.06 192 LEU A CA 1
ATOM 1622 C C . LEU A 1 192 ? -11.342 4.179 13.520 1.00 88.06 192 LEU A C 1
ATOM 1624 O O . LEU A 1 192 ? -11.536 4.763 12.454 1.00 88.06 192 LEU A O 1
ATOM 1628 N N . ILE A 1 193 ? -12.318 3.572 14.199 1.00 91.19 193 ILE A N 1
ATOM 1629 C CA . ILE A 1 193 ? -13.720 3.611 13.780 1.00 91.19 193 ILE A CA 1
ATOM 1630 C C . ILE A 1 193 ? -14.307 5.020 13.916 1.00 91.19 193 ILE A C 1
ATOM 1632 O O . ILE A 1 193 ? -14.975 5.473 12.988 1.00 91.19 193 ILE A O 1
ATOM 1636 N N . GLU A 1 194 ? -14.003 5.752 14.990 1.00 90.31 194 GLU A N 1
ATOM 1637 C CA .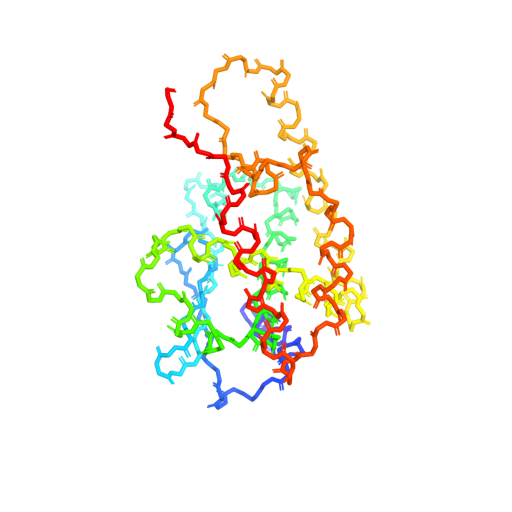 GLU A 1 194 ? -14.406 7.159 15.138 1.00 90.31 194 GLU A CA 1
ATOM 1638 C C . GLU A 1 194 ? -13.853 8.038 14.005 1.00 90.31 194 GLU A C 1
ATOM 1640 O O . GLU A 1 194 ? -14.580 8.840 13.414 1.00 90.31 194 GLU A O 1
ATOM 1645 N N . ILE A 1 195 ? -12.577 7.856 13.650 1.00 89.88 195 ILE A N 1
ATOM 1646 C CA . ILE A 1 195 ? -11.955 8.556 12.518 1.00 89.88 195 ILE A CA 1
ATOM 1647 C C . ILE A 1 195 ? -12.632 8.158 11.201 1.00 89.88 195 ILE A C 1
ATOM 1649 O O . ILE A 1 195 ? -12.897 9.019 10.358 1.00 89.88 195 ILE A O 1
ATOM 1653 N N . ALA A 1 196 ? -12.941 6.872 11.019 1.00 90.62 196 ALA A N 1
ATOM 1654 C CA . ALA A 1 196 ? -13.632 6.384 9.833 1.00 90.62 196 ALA A CA 1
ATOM 1655 C C . ALA A 1 196 ? -15.038 6.990 9.702 1.00 90.62 196 ALA A C 1
ATOM 1657 O O . ALA A 1 196 ? -15.402 7.429 8.611 1.00 90.62 196 ALA A O 1
ATOM 1658 N N . ASP A 1 197 ? -15.811 7.086 10.788 1.00 91.38 197 ASP A N 1
ATOM 1659 C CA . ASP A 1 197 ? -17.114 7.761 10.787 1.00 91.38 197 ASP A CA 1
ATOM 1660 C C . ASP A 1 197 ? -16.974 9.254 10.461 1.00 91.38 197 ASP A C 1
ATOM 1662 O O . ASP A 1 197 ? -17.685 9.754 9.584 1.00 91.38 197 ASP A O 1
ATOM 1666 N N . LEU A 1 198 ? -16.019 9.955 11.085 1.00 89.44 198 LEU A N 1
ATOM 1667 C CA . LEU A 1 198 ? -15.750 11.369 10.803 1.00 89.44 198 LEU A CA 1
ATOM 1668 C C . LEU A 1 198 ? -15.454 11.605 9.317 1.00 89.44 198 LEU A C 1
ATOM 1670 O O . LEU A 1 198 ? -15.986 12.539 8.718 1.00 89.44 198 LEU A O 1
ATOM 1674 N N . LEU A 1 199 ? -14.606 10.767 8.719 1.00 88.12 199 LEU A N 1
ATOM 1675 C CA . LEU A 1 199 ? -14.279 10.849 7.299 1.00 88.12 199 LEU A CA 1
ATOM 1676 C C . LEU A 1 199 ? -15.503 10.517 6.445 1.00 88.12 199 LEU A C 1
ATOM 1678 O O . LEU A 1 199 ? -15.853 11.291 5.557 1.00 88.12 199 LEU A O 1
ATOM 1682 N N . TYR A 1 200 ? -16.186 9.408 6.731 1.00 88.31 200 TYR A N 1
ATOM 1683 C CA . TYR A 1 200 ? -17.333 8.937 5.961 1.00 88.31 200 TYR A CA 1
ATOM 1684 C C . TYR A 1 200 ? -18.427 10.002 5.849 1.00 88.31 200 TYR A C 1
ATOM 1686 O O . TYR A 1 200 ? -18.860 10.300 4.738 1.00 88.31 200 TYR A O 1
ATOM 1694 N N . TYR A 1 201 ? -18.825 10.634 6.955 1.00 85.62 201 TYR A N 1
ATOM 1695 C CA . TYR A 1 201 ? -19.889 11.646 6.948 1.00 85.62 201 TYR A CA 1
ATOM 1696 C C . TYR A 1 201 ? -19.444 13.034 6.459 1.00 85.62 201 TYR A C 1
ATOM 1698 O O . TYR A 1 201 ? -20.286 13.911 6.288 1.00 85.62 201 TYR A O 1
ATOM 1706 N N . ASN A 1 202 ? -18.150 13.242 6.197 1.00 79.12 202 ASN A N 1
ATOM 1707 C CA . ASN A 1 202 ? -17.604 14.513 5.712 1.00 79.12 202 ASN A CA 1
ATOM 1708 C C . ASN A 1 202 ? -17.137 14.454 4.236 1.00 79.12 202 ASN A C 1
ATOM 1710 O O . ASN A 1 202 ? -16.452 15.361 3.741 1.00 79.12 202 ASN A O 1
ATOM 1714 N N . GLU A 1 203 ? -17.497 13.399 3.486 1.00 66.88 203 GLU A N 1
ATOM 1715 C CA . GLU A 1 203 ? -17.389 13.429 2.018 1.00 66.88 203 GLU A CA 1
ATOM 1716 C C . GLU A 1 203 ? -18.391 14.470 1.482 1.00 66.88 203 GLU A C 1
ATOM 1718 O O . GLU A 1 203 ? -19.516 14.562 1.966 1.00 66.88 203 GLU A O 1
ATOM 1723 N N . ARG A 1 204 ? -18.000 15.296 0.498 1.00 56.22 204 ARG A N 1
ATOM 1724 C CA . ARG A 1 204 ? -18.942 16.251 -0.110 1.00 56.22 204 ARG A CA 1
ATOM 1725 C C . ARG A 1 204 ? -20.166 15.495 -0.623 1.00 56.22 204 ARG A C 1
ATOM 1727 O O . ARG A 1 204 ? -20.020 14.679 -1.538 1.00 56.22 204 ARG A O 1
ATOM 1734 N N . ASP A 1 205 ? -21.348 15.852 -0.122 1.00 44.88 205 ASP A N 1
ATOM 1735 C CA . ASP A 1 205 ? -22.622 15.475 -0.725 1.00 44.88 205 ASP A CA 1
ATOM 1736 C C . ASP A 1 205 ? -22.587 15.842 -2.211 1.00 44.88 205 ASP A C 1
ATOM 1738 O O . ASP A 1 205 ? -22.685 17.003 -2.609 1.00 44.88 205 ASP A O 1
ATOM 1742 N N . ARG A 1 206 ? -22.448 14.837 -3.077 1.00 41.69 206 ARG A N 1
ATOM 1743 C CA . ARG A 1 206 ? -22.804 14.981 -4.489 1.00 41.69 206 ARG A CA 1
ATOM 1744 C C . ARG A 1 206 ? -24.317 14.850 -4.615 1.00 41.69 206 ARG A C 1
ATOM 1746 O O . ARG A 1 206 ? -24.798 13.912 -5.242 1.00 41.69 206 ARG A O 1
ATOM 1753 N N . LYS A 1 207 ? -25.053 15.773 -4.000 1.00 37.25 207 LYS A N 1
ATOM 1754 C CA . LYS A 1 207 ? -26.471 16.014 -4.275 1.00 37.25 207 LYS A CA 1
ATOM 1755 C C . LYS A 1 207 ? -26.778 17.507 -4.162 1.00 37.25 207 LYS A C 1
ATOM 1757 O O . LYS A 1 207 ? -27.216 17.995 -3.131 1.00 37.25 207 LYS A O 1
ATOM 1762 N N . SER A 1 208 ? -26.517 18.225 -5.247 1.00 34.25 208 SER A N 1
ATOM 1763 C CA . SER A 1 208 ? -27.456 19.166 -5.877 1.00 34.25 208 SER A CA 1
ATOM 1764 C C . SER A 1 208 ? -27.006 19.407 -7.313 1.00 34.25 208 SER A C 1
ATOM 1766 O O . SER A 1 208 ? -25.780 19.557 -7.527 1.00 34.25 208 SER A O 1
#

Foldseek 3Di:
DDDDPVNVLVVLLCVLLVDDCVQEAEAEDEPDQAWDWDPPPGTYIYAYDFDDDPQWTAHNNDTFHPDPVSVVLRSLVSLLRSLLSSLCSRQPDCVLCPVVCPPHDNVLLVLLSVVLSSLSSLVSCCVPPVVNSVSNVVNVVVVVVVLVVVVVVDPDDDDPPDSVRFFPCVPPDVVVLSVQSVVQDPVNSVSSSVSSVVRSVRGPPPDD

Secondary structure (DSSP, 8-state):
-PPPHHHHHHHHHHHHH---TTTEEEEEETT-SS-EEE-SSSEEEEEEPPEEETTEEEETTEEE-SSHHHHHHHHHHHHHHHHHHHHHHHH--GGGGHHHHTTS-HHHHHHHHHHHHHHHHHHHHHHH-HHHHHHHHHHHHHHHHHHHHHHHH--SS-----GGGTB-GGG--HHHHHHHHHH--TT-HHHHHHHHHHHHHTB-----

Radius of gyration: 18.48 Å; chains: 1; bounding box: 48×44×51 Å

pLDDT: mean 80.13, std 15.2, range [34.25, 96.06]

Sequence (208 aa):
MKETVEDVAHQIFFDICERKPTDIDIFFLEGIHFPKIVYLPRMTVYCPLPREINKNTIYEGIVFSDYESGKKTIWNLFFASICHAAGHANVTNFNKYWKWIKGKNEKQAYKVIEFIEDIKVNDFLAKSFPEYFQEINKIDETFKIINERNQKEKNRKYIKKRFVEKFNFKSLNIDKIKQNILESSDETTDKLIEIADLLYYNERDRKS